Protein AF-A0A9D1X9U3-F1 (afdb_monomer_lite)

Organism: NCBI:txid2838723

Structure (mmCIF, N/CA/C/O backbone):
data_AF-A0A9D1X9U3-F1
#
_entry.id   AF-A0A9D1X9U3-F1
#
loop_
_atom_site.group_PDB
_atom_site.id
_atom_site.type_symbol
_atom_site.label_atom_id
_atom_site.label_alt_id
_atom_site.label_comp_id
_atom_site.label_asym_id
_atom_site.label_entity_id
_atom_site.label_seq_id
_atom_site.pdbx_PDB_ins_code
_atom_site.Cartn_x
_atom_site.Cartn_y
_atom_site.Cartn_z
_atom_site.occupancy
_atom_site.B_iso_or_equiv
_atom_site.auth_seq_id
_atom_site.auth_comp_id
_atom_site.auth_asym_id
_atom_site.auth_atom_id
_atom_site.pdbx_PDB_model_num
ATOM 1 N N . MET A 1 1 ? 2.128 -23.978 4.115 1.00 56.53 1 MET A N 1
ATOM 2 C CA . MET A 1 1 ? 2.468 -22.784 3.311 1.00 56.53 1 MET A CA 1
ATOM 3 C C . MET A 1 1 ? 3.502 -21.980 4.087 1.00 56.53 1 MET A C 1
ATOM 5 O O . MET A 1 1 ? 3.543 -22.133 5.301 1.00 56.53 1 MET A O 1
ATOM 9 N N . GLY A 1 2 ? 4.444 -21.317 3.412 1.00 70.44 2 GLY A N 1
ATOM 10 C CA . GLY A 1 2 ? 5.539 -20.590 4.075 1.00 70.44 2 GLY A CA 1
ATOM 11 C C . GLY A 1 2 ? 5.201 -19.112 4.241 1.00 70.44 2 GLY A C 1
ATOM 12 O O . GLY A 1 2 ? 4.384 -18.612 3.488 1.00 70.44 2 GLY A O 1
ATOM 13 N N . GLN A 1 3 ? 5.834 -18.437 5.196 1.00 82.44 3 GLN A N 1
ATOM 14 C CA . GLN A 1 3 ? 5.801 -16.979 5.332 1.00 82.44 3 GLN A CA 1
ATOM 15 C C . GLN A 1 3 ? 6.940 -16.364 4.519 1.00 82.44 3 GLN A C 1
ATOM 17 O O . GLN A 1 3 ? 8.061 -16.865 4.585 1.00 82.44 3 GLN A O 1
ATOM 22 N N . TYR A 1 4 ? 6.673 -15.297 3.774 1.00 87.94 4 TYR A N 1
ATOM 23 C CA . TYR A 1 4 ? 7.624 -14.679 2.850 1.00 87.94 4 TYR A CA 1
ATOM 24 C C . TYR A 1 4 ? 7.826 -13.208 3.172 1.00 87.94 4 TYR A C 1
ATOM 26 O O . TYR A 1 4 ? 6.881 -12.528 3.567 1.00 87.94 4 TYR A O 1
ATOM 34 N N . LEU A 1 5 ? 9.051 -12.720 2.974 1.00 89.94 5 LEU A N 1
ATOM 35 C CA . LEU A 1 5 ? 9.346 -11.295 3.065 1.00 89.94 5 LEU A CA 1
ATOM 36 C C . LEU A 1 5 ? 8.951 -10.611 1.768 1.00 89.94 5 LEU A C 1
ATOM 38 O O . LEU A 1 5 ? 9.405 -11.001 0.691 1.00 89.94 5 LEU A O 1
ATOM 42 N N . MET A 1 6 ? 8.152 -9.565 1.875 1.00 92.69 6 MET A N 1
ATOM 43 C CA . MET A 1 6 ? 7.624 -8.852 0.727 1.00 92.69 6 MET A CA 1
ATOM 44 C C . MET A 1 6 ? 7.956 -7.371 0.819 1.00 92.69 6 MET A C 1
ATOM 46 O O . MET A 1 6 ? 7.976 -6.784 1.901 1.00 92.69 6 MET A O 1
ATOM 50 N N . VAL A 1 7 ? 8.204 -6.773 -0.343 1.00 95.69 7 VAL A N 1
ATOM 51 C CA . VAL A 1 7 ? 8.268 -5.322 -0.517 1.00 95.69 7 VAL A CA 1
ATOM 52 C C . VAL A 1 7 ? 7.209 -4.940 -1.535 1.00 95.69 7 VAL A C 1
ATOM 54 O O . VAL A 1 7 ? 7.163 -5.524 -2.620 1.00 95.69 7 VAL A O 1
ATOM 57 N N . GLY A 1 8 ? 6.367 -3.968 -1.203 1.00 96.94 8 GLY A N 1
ATOM 58 C CA . GLY A 1 8 ? 5.273 -3.556 -2.077 1.00 96.94 8 GLY A CA 1
ATOM 59 C C . GLY A 1 8 ? 4.804 -2.128 -1.839 1.00 96.94 8 GLY A C 1
ATOM 60 O O . GLY A 1 8 ? 5.181 -1.503 -0.852 1.00 96.94 8 GLY A O 1
ATOM 61 N N . LEU A 1 9 ? 3.980 -1.613 -2.749 1.00 97.75 9 LEU A N 1
ATOM 62 C CA . LEU A 1 9 ? 3.297 -0.325 -2.608 1.00 97.75 9 LEU A CA 1
ATOM 63 C C . LEU A 1 9 ? 1.916 -0.556 -2.014 1.00 97.75 9 LEU A C 1
ATOM 65 O O . LEU A 1 9 ? 1.105 -1.262 -2.614 1.00 97.75 9 LEU A O 1
ATOM 69 N N . ARG A 1 10 ? 1.623 0.052 -0.864 1.00 97.12 10 ARG A N 1
ATOM 70 C CA . ARG A 1 10 ? 0.267 0.036 -0.302 1.00 97.12 10 ARG A CA 1
ATOM 71 C C . ARG A 1 10 ? -0.635 0.891 -1.189 1.00 97.12 10 ARG A C 1
ATOM 73 O O . ARG A 1 10 ? -0.463 2.101 -1.277 1.00 97.12 10 ARG A O 1
ATOM 80 N N . LEU A 1 11 ? -1.566 0.251 -1.888 1.00 97.06 11 LEU A N 1
ATOM 81 C CA . LEU A 1 11 ? -2.487 0.913 -2.814 1.00 97.06 11 LEU A CA 1
ATOM 82 C C . LEU A 1 11 ? -3.763 1.376 -2.118 1.00 97.06 11 LEU A C 1
ATOM 84 O O . LEU A 1 11 ? -4.403 2.329 -2.560 1.00 97.06 11 LEU A O 1
ATOM 88 N N . GLY A 1 12 ? -4.134 0.713 -1.028 1.00 96.94 12 GLY A N 1
ATOM 89 C CA . GLY A 1 12 ? -5.301 1.101 -0.265 1.00 96.94 12 GLY A CA 1
ATOM 90 C C . GLY A 1 12 ? -5.467 0.332 1.031 1.00 96.94 12 GLY A C 1
ATOM 91 O O . GLY A 1 12 ? -4.775 -0.651 1.301 1.00 96.94 12 GLY A O 1
ATOM 92 N N . PHE A 1 13 ? -6.415 0.811 1.824 1.00 97.56 13 PHE A N 1
ATOM 93 C CA . PHE A 1 13 ? -6.796 0.242 3.106 1.00 97.56 13 PHE A CA 1
ATOM 94 C C . PHE A 1 13 ? -8.314 0.134 3.173 1.00 97.56 13 PHE A C 1
ATOM 96 O O . PHE A 1 13 ? -9.023 0.989 2.647 1.00 97.56 13 PHE A O 1
ATOM 103 N N . SER A 1 14 ? -8.822 -0.886 3.851 1.00 97.44 14 SER A N 1
ATOM 104 C CA . SER A 1 14 ? -10.235 -0.971 4.208 1.00 97.44 14 SER A CA 1
ATOM 105 C C . SER A 1 14 ? -10.395 -1.381 5.662 1.00 97.44 14 SER A C 1
ATOM 107 O O . SER A 1 14 ? -9.632 -2.200 6.181 1.00 97.44 14 SER A O 1
ATOM 109 N N . ILE A 1 15 ? -11.369 -0.754 6.312 1.00 97.44 15 ILE A N 1
ATOM 110 C CA . ILE A 1 15 ? -11.716 -0.979 7.709 1.00 97.44 15 ILE A CA 1
ATOM 111 C C . ILE A 1 15 ? -13.216 -1.233 7.777 1.00 97.44 15 ILE A C 1
ATOM 113 O O . ILE A 1 15 ? -14.008 -0.390 7.348 1.00 97.44 15 ILE A O 1
ATOM 117 N N . ASP A 1 16 ? -13.600 -2.379 8.326 1.00 97.19 16 ASP A N 1
ATOM 118 C CA . ASP A 1 16 ? -15.004 -2.751 8.457 1.00 97.19 16 ASP A CA 1
ATOM 119 C C . ASP A 1 16 ? -15.656 -1.917 9.577 1.00 97.19 16 ASP A C 1
ATOM 121 O O . ASP A 1 16 ? -15.110 -1.772 10.678 1.00 97.19 16 ASP A O 1
ATOM 125 N N . LYS A 1 17 ? -16.846 -1.358 9.317 1.00 97.62 17 LYS A N 1
ATOM 126 C CA . LYS A 1 17 ? -17.590 -0.551 10.303 1.00 97.62 17 LYS A CA 1
ATOM 127 C C . LYS A 1 17 ? -17.925 -1.354 11.554 1.00 97.62 17 LYS A C 1
ATOM 129 O O . LYS A 1 17 ? -17.924 -0.807 12.656 1.00 97.62 17 LYS A O 1
ATOM 134 N N . GLU A 1 18 ? -18.159 -2.653 11.388 1.00 96.25 18 GLU A N 1
ATOM 135 C CA . GLU A 1 18 ? -18.391 -3.582 12.491 1.00 96.25 18 GLU A CA 1
ATOM 136 C C . GLU A 1 18 ? -17.193 -3.637 13.452 1.00 96.25 18 GLU A C 1
ATOM 138 O O . GLU A 1 18 ? -17.374 -3.643 14.670 1.00 96.25 18 GLU A O 1
ATOM 143 N N . ASP A 1 19 ? -15.962 -3.622 12.934 1.00 94.19 19 ASP A N 1
ATOM 144 C CA . ASP A 1 19 ? -14.762 -3.655 13.772 1.00 94.19 19 ASP A CA 1
ATOM 145 C C . ASP A 1 19 ? -14.545 -2.340 14.523 1.00 94.19 19 ASP A C 1
ATOM 147 O O . ASP A 1 19 ? -14.124 -2.351 15.681 1.00 94.19 19 ASP A O 1
ATOM 151 N N . ILE A 1 20 ? -14.900 -1.207 13.914 1.00 94.94 20 ILE A N 1
ATOM 152 C CA . ILE A 1 20 ? -14.894 0.089 14.600 1.00 94.94 20 ILE A CA 1
ATOM 153 C C . ILE A 1 20 ? -15.964 0.125 15.698 1.00 94.94 20 ILE A C 1
ATOM 155 O O . ILE A 1 20 ? -15.682 0.563 16.815 1.00 94.94 20 ILE A O 1
ATOM 159 N N . ALA A 1 21 ? -17.171 -0.376 15.428 1.00 95.06 21 ALA A N 1
ATOM 160 C CA . ALA A 1 21 ? -18.269 -0.386 16.395 1.00 95.06 21 ALA A CA 1
ATOM 161 C C . ALA A 1 21 ? -17.912 -1.129 17.698 1.00 95.06 21 ALA A C 1
ATOM 163 O O . ALA A 1 21 ? -18.397 -0.760 18.765 1.00 95.06 21 ALA A O 1
ATOM 164 N N . LYS A 1 22 ? -17.011 -2.122 17.638 1.00 93.75 22 LYS A N 1
ATOM 165 C CA . LYS A 1 22 ? -16.515 -2.870 18.811 1.00 93.75 22 LYS A CA 1
ATOM 166 C C . LYS A 1 22 ? -15.662 -2.026 19.763 1.00 93.75 22 LYS A C 1
ATOM 168 O O . LYS A 1 22 ? -15.490 -2.406 20.921 1.00 93.75 22 LYS A O 1
ATOM 173 N N . VAL A 1 23 ? -15.088 -0.919 19.291 1.00 93.00 23 VAL A N 1
ATOM 174 C CA . VAL A 1 23 ? -14.131 -0.111 20.067 1.00 93.00 23 VAL A CA 1
ATOM 175 C C . VAL A 1 23 ? -14.606 1.313 20.363 1.00 93.00 23 VAL A C 1
ATOM 177 O O . VAL A 1 23 ? -14.023 1.952 21.244 1.00 93.00 23 VAL A O 1
ATOM 180 N N . VAL A 1 24 ? -15.649 1.784 19.672 1.00 94.00 24 VAL A N 1
ATOM 181 C CA . VAL A 1 24 ? -16.310 3.077 19.914 1.00 94.00 24 VAL A CA 1
ATOM 182 C C . VAL A 1 24 ? -16.920 3.123 21.314 1.00 94.00 24 VAL A C 1
ATOM 184 O O . VAL A 1 24 ? -17.488 2.145 21.801 1.00 94.00 24 VAL A O 1
ATOM 187 N N . ASN A 1 25 ? -16.797 4.273 21.972 1.00 91.81 25 ASN A N 1
ATOM 188 C CA . ASN A 1 25 ? -17.433 4.566 23.255 1.00 91.81 25 ASN A CA 1
ATOM 189 C C . ASN A 1 25 ? -17.641 6.086 23.414 1.00 91.81 25 ASN A C 1
ATOM 191 O O . ASN A 1 25 ? -17.364 6.851 22.494 1.00 91.81 25 ASN A O 1
ATOM 195 N N . GLU A 1 26 ? -18.122 6.527 24.579 1.00 89.12 26 GLU A N 1
ATOM 196 C CA . GLU A 1 26 ? -18.398 7.947 24.864 1.00 89.12 26 GLU A CA 1
ATOM 197 C C . GLU A 1 26 ? -17.164 8.860 24.732 1.00 89.12 26 GLU A C 1
ATOM 199 O O . GLU A 1 26 ? -17.300 10.031 24.391 1.00 89.12 26 GLU A O 1
ATOM 204 N N . GLU A 1 27 ? -15.962 8.328 24.962 1.00 88.50 27 GLU A N 1
ATOM 205 C CA . GLU A 1 27 ? -14.698 9.077 24.909 1.00 88.50 27 GLU A CA 1
ATOM 206 C C . GLU A 1 27 ? -14.017 9.019 23.534 1.00 88.50 27 GLU A C 1
ATOM 208 O O . GLU A 1 27 ? -13.042 9.731 23.291 1.00 88.50 27 GLU A O 1
ATOM 213 N N . ARG A 1 28 ? -14.478 8.132 22.645 1.00 89.94 28 ARG A N 1
ATOM 214 C CA . ARG A 1 28 ? -13.831 7.848 21.365 1.00 89.94 28 ARG A CA 1
ATOM 215 C C . ARG A 1 28 ? -14.869 7.549 20.298 1.00 89.94 28 ARG A C 1
ATOM 217 O O . ARG A 1 28 ? -15.381 6.430 20.191 1.00 89.94 28 ARG A O 1
ATOM 224 N N . THR A 1 29 ? -15.131 8.556 19.478 1.00 95.06 29 THR A N 1
ATOM 225 C CA . THR A 1 29 ? -16.053 8.447 18.351 1.00 95.06 29 THR A CA 1
ATOM 226 C C . THR A 1 29 ? -15.414 7.708 17.173 1.00 95.06 29 THR A C 1
ATOM 228 O O . THR A 1 29 ? -14.200 7.495 17.118 1.00 95.06 29 THR A O 1
ATOM 231 N N . VAL A 1 30 ? -16.241 7.336 16.193 1.00 95.50 30 VAL A N 1
ATOM 232 C CA . VAL A 1 30 ? -15.780 6.778 14.911 1.00 95.50 30 VAL A CA 1
ATOM 233 C C . VAL A 1 30 ? -14.758 7.705 14.244 1.00 95.50 30 VAL A C 1
ATOM 235 O O . VAL A 1 30 ? -13.698 7.254 13.821 1.00 95.50 30 VAL A O 1
ATOM 238 N N . GLU A 1 31 ? -15.043 9.006 14.188 1.00 95.44 31 GLU A N 1
ATOM 239 C CA . GLU A 1 31 ? -14.169 9.981 13.531 1.00 95.44 31 GLU A CA 1
ATOM 240 C C . GLU A 1 31 ? -12.837 10.152 14.279 1.00 95.44 31 GLU A C 1
ATOM 242 O O . GLU A 1 31 ? -11.801 10.294 13.632 1.00 95.44 31 GLU A O 1
ATOM 247 N N . ASP A 1 32 ? -12.819 10.059 15.614 1.00 94.12 32 ASP A N 1
ATOM 248 C CA . ASP A 1 32 ? -11.566 10.086 16.388 1.00 94.12 32 ASP A CA 1
ATOM 249 C C . ASP A 1 32 ? -10.660 8.897 16.039 1.00 94.12 32 ASP A C 1
ATOM 251 O O . ASP A 1 32 ? -9.445 9.051 15.884 1.00 94.12 32 ASP A O 1
ATOM 255 N N . ILE A 1 33 ? -11.254 7.709 15.871 1.00 94.25 33 ILE A N 1
ATOM 256 C CA . ILE A 1 33 ? -10.545 6.489 15.459 1.00 94.25 33 ILE A CA 1
ATOM 257 C C . ILE A 1 33 ? -9.979 6.657 14.051 1.00 94.25 33 ILE A C 1
ATOM 259 O O . ILE A 1 33 ? -8.795 6.395 13.839 1.00 94.25 33 ILE A O 1
ATOM 263 N N . LEU A 1 34 ? -10.800 7.114 13.101 1.00 95.38 34 LEU A N 1
ATOM 264 C CA . LEU A 1 34 ? -10.386 7.285 11.708 1.00 95.38 34 LEU A CA 1
ATOM 265 C C . LEU A 1 34 ? -9.297 8.357 11.568 1.00 95.38 34 LEU A C 1
ATOM 267 O O . LEU A 1 34 ? -8.293 8.111 10.909 1.00 95.38 34 LEU A O 1
ATOM 271 N N . ARG A 1 35 ? -9.412 9.499 12.255 1.00 93.62 35 ARG A N 1
ATOM 272 C CA . ARG A 1 35 ? -8.366 10.540 12.253 1.00 93.62 35 ARG A CA 1
ATOM 273 C C . ARG A 1 35 ? -7.058 10.063 12.864 1.00 93.62 35 ARG A C 1
ATOM 275 O O . ARG A 1 35 ? -5.980 10.420 12.391 1.00 93.62 35 ARG A O 1
ATOM 282 N N . SER A 1 36 ? -7.133 9.271 13.931 1.00 92.38 36 SER A N 1
ATOM 283 C CA . SER A 1 36 ? -5.943 8.678 14.537 1.00 92.38 36 SER A CA 1
ATOM 284 C C . SER A 1 36 ? -5.296 7.670 13.578 1.00 92.38 36 SER A C 1
ATOM 286 O O . SER A 1 36 ? -4.084 7.713 13.359 1.00 92.38 36 SER A O 1
ATOM 288 N N . PHE A 1 37 ? -6.095 6.836 12.909 1.00 93.62 37 PHE A N 1
ATOM 289 C CA . PHE A 1 37 ? -5.617 5.947 11.851 1.00 93.62 37 PHE A CA 1
ATOM 290 C C . PHE A 1 37 ? -4.937 6.728 10.714 1.00 93.62 37 PHE A C 1
ATOM 292 O O . PHE A 1 37 ? -3.810 6.415 10.336 1.00 93.62 37 PHE A O 1
ATOM 299 N N . GLU A 1 38 ? -5.567 7.792 10.217 1.00 94.25 38 GLU A N 1
ATOM 300 C CA . GLU A 1 38 ? -5.021 8.653 9.164 1.00 94.25 38 GLU A CA 1
ATOM 301 C C . GLU A 1 38 ? -3.685 9.286 9.562 1.00 94.25 38 GLU A C 1
ATOM 303 O O . GLU A 1 38 ? -2.754 9.340 8.764 1.00 94.25 38 GLU A O 1
ATOM 308 N N . LYS A 1 39 ? -3.565 9.737 10.812 1.00 90.62 39 LYS A N 1
ATOM 309 C CA . LYS A 1 39 ? -2.356 10.392 11.315 1.00 90.62 39 LYS A CA 1
ATOM 310 C C . LYS A 1 39 ? -1.188 9.428 11.516 1.00 90.62 39 LYS A C 1
ATOM 312 O O . LYS A 1 39 ? -0.043 9.813 11.287 1.00 90.62 39 LYS A O 1
ATOM 317 N N . TYR A 1 40 ? -1.458 8.224 12.019 1.00 87.25 40 TYR A N 1
ATOM 318 C CA . TYR A 1 40 ? -0.411 7.320 12.506 1.00 87.25 40 TYR A CA 1
ATOM 319 C C . TYR A 1 40 ? -0.160 6.110 11.604 1.00 87.25 40 TYR A C 1
ATOM 321 O O . TYR A 1 40 ? 0.926 5.535 11.664 1.00 87.25 40 TYR A O 1
ATOM 329 N N . TYR A 1 41 ? -1.136 5.710 10.790 1.00 86.81 41 TYR A N 1
ATOM 330 C CA . TYR A 1 41 ? -1.075 4.480 9.999 1.00 86.81 41 TYR A CA 1
ATOM 331 C C . TYR A 1 41 ? -0.944 4.732 8.494 1.00 86.81 41 TYR A C 1
ATOM 333 O O . TYR A 1 41 ? -0.253 3.974 7.795 1.00 86.81 41 TYR A O 1
ATOM 341 N N . LEU A 1 42 ? -1.556 5.810 7.987 1.00 90.50 42 LEU A N 1
ATOM 342 C CA . LEU A 1 42 ? -1.349 6.210 6.600 1.00 90.50 42 LEU A CA 1
ATOM 343 C C . LEU A 1 42 ? 0.068 6.773 6.424 1.00 90.50 42 LEU A C 1
ATOM 345 O O . LEU A 1 42 ? 0.516 7.604 7.213 1.00 90.50 42 LEU A O 1
ATOM 349 N N . PRO A 1 43 ? 0.799 6.347 5.382 1.00 84.69 43 PRO A N 1
ATOM 350 C CA . PRO A 1 43 ? 2.181 6.778 5.199 1.00 84.69 43 PRO A CA 1
ATOM 351 C C . PRO A 1 43 ? 2.320 8.246 4.783 1.00 84.69 43 PRO A C 1
ATOM 353 O O . PRO A 1 43 ? 3.386 8.832 4.952 1.00 84.69 43 PRO A O 1
ATOM 356 N N . ALA A 1 44 ? 1.280 8.813 4.172 1.00 86.38 44 ALA A N 1
ATOM 357 C CA . ALA A 1 44 ? 1.260 10.169 3.642 1.00 86.38 44 ALA A CA 1
ATOM 358 C C . ALA A 1 44 ? -0.192 10.604 3.368 1.00 86.38 44 ALA A C 1
ATOM 360 O O . ALA A 1 44 ? -1.048 9.740 3.155 1.00 86.38 44 ALA A O 1
ATOM 361 N N . PRO A 1 45 ? -0.480 11.918 3.300 1.00 89.69 45 PRO A N 1
ATOM 362 C CA . PRO A 1 45 ? -1.805 12.456 2.977 1.00 89.69 45 PRO A CA 1
ATOM 363 C C . PRO A 1 45 ? -2.118 12.367 1.467 1.00 89.69 45 PRO A C 1
ATOM 365 O O . PRO A 1 45 ? -2.529 13.338 0.844 1.00 89.69 45 PRO A O 1
ATOM 368 N N . ILE A 1 46 ? -1.879 11.197 0.871 1.00 93.88 46 ILE A N 1
ATOM 369 C CA . ILE A 1 46 ? -2.043 10.893 -0.565 1.00 93.88 46 ILE A CA 1
ATOM 370 C C . ILE A 1 46 ? -3.121 9.832 -0.814 1.00 93.88 46 ILE A C 1
ATOM 372 O O . ILE A 1 46 ? -3.243 9.301 -1.915 1.00 93.88 46 ILE A O 1
ATOM 376 N N . TYR A 1 47 ? -3.897 9.517 0.222 1.00 96.31 47 TYR A N 1
ATOM 377 C CA . TYR A 1 47 ? -5.036 8.612 0.156 1.00 96.31 47 TYR A CA 1
ATOM 378 C C . TYR A 1 47 ? -6.318 9.410 0.314 1.00 96.31 47 TYR A C 1
ATOM 380 O O . TYR A 1 47 ? -6.385 10.354 1.102 1.00 96.31 47 TYR A O 1
ATOM 388 N N . ARG A 1 48 ? -7.351 8.999 -0.412 1.00 94.88 48 ARG A N 1
ATOM 389 C CA . ARG A 1 48 ? -8.698 9.547 -0.291 1.00 94.88 48 ARG A CA 1
ATOM 390 C C . ARG A 1 48 ? -9.557 8.566 0.483 1.00 94.88 48 ARG A C 1
ATOM 392 O O . ARG A 1 48 ? -9.596 7.388 0.133 1.00 94.88 48 ARG A O 1
ATOM 399 N N . ARG A 1 49 ? -10.212 9.064 1.532 1.00 96.12 49 ARG A N 1
ATOM 400 C CA . ARG A 1 49 ? -11.184 8.307 2.317 1.00 96.12 49 ARG A CA 1
ATOM 401 C C . ARG A 1 49 ? -12.550 8.376 1.649 1.00 96.12 49 ARG A C 1
ATOM 403 O O . ARG A 1 49 ? -13.043 9.465 1.364 1.00 96.12 49 ARG A O 1
ATOM 410 N N . GLU A 1 50 ? -13.170 7.223 1.481 1.00 96.88 50 GLU A N 1
ATOM 411 C CA . GLU A 1 50 ? -14.544 7.056 1.030 1.00 96.88 50 GLU A CA 1
ATOM 412 C C . GLU A 1 50 ? -15.294 6.190 2.043 1.00 96.88 50 GLU A C 1
ATOM 414 O O . GLU A 1 50 ? -14.795 5.163 2.508 1.00 96.88 50 GLU A O 1
ATOM 419 N N . GLU A 1 51 ? -16.499 6.617 2.408 1.00 97.19 51 GLU A N 1
ATOM 420 C CA . GLU A 1 51 ? -17.404 5.809 3.215 1.00 97.19 51 GLU A CA 1
ATOM 421 C C . GLU A 1 51 ? -18.316 5.007 2.287 1.00 97.19 51 GLU A C 1
ATOM 423 O O . GLU A 1 51 ? -19.024 5.572 1.453 1.00 97.19 51 GLU A O 1
ATOM 428 N N . GLN A 1 52 ? -18.291 3.687 2.440 1.00 95.88 52 GLN A N 1
ATOM 429 C CA . GLN A 1 52 ? -19.197 2.759 1.770 1.00 95.88 52 GLN A CA 1
ATOM 430 C C . GLN A 1 52 ? -20.223 2.229 2.777 1.00 95.88 52 GLN A C 1
ATOM 432 O O . GLN A 1 52 ? -20.212 2.635 3.938 1.00 95.88 52 GLN A O 1
ATOM 437 N N . GLU A 1 53 ? -21.126 1.342 2.353 1.00 95.31 53 GLU A N 1
ATOM 438 C CA . GLU A 1 53 ? -22.190 0.794 3.211 1.00 95.31 53 GLU A CA 1
ATOM 439 C C . GLU A 1 53 ? -21.618 0.189 4.505 1.00 95.31 53 GLU A C 1
ATOM 441 O O . GLU A 1 53 ? -21.899 0.698 5.593 1.00 95.31 53 GLU A O 1
ATOM 446 N N . ASP A 1 54 ? -20.699 -0.771 4.366 1.00 96.88 54 ASP A N 1
ATOM 447 C CA . ASP A 1 54 ? -20.151 -1.546 5.489 1.00 96.88 54 ASP A CA 1
ATOM 448 C C . ASP A 1 54 ? -18.689 -1.235 5.828 1.00 96.88 54 ASP A C 1
ATOM 450 O O . ASP A 1 54 ? -18.156 -1.739 6.818 1.00 96.88 54 ASP A O 1
ATOM 454 N N . THR A 1 55 ? -18.008 -0.413 5.025 1.00 97.44 55 THR A N 1
ATOM 455 C CA . THR A 1 55 ? -16.558 -0.200 5.154 1.00 97.44 55 THR A CA 1
ATOM 456 C C . THR A 1 55 ? -16.157 1.259 4.980 1.00 97.44 55 THR A C 1
ATOM 458 O O . THR A 1 55 ? -16.803 2.026 4.263 1.00 97.44 55 THR A O 1
ATOM 461 N N . TYR A 1 56 ? -15.059 1.639 5.629 1.00 97.88 56 TYR A N 1
ATOM 462 C CA . TYR A 1 56 ? -14.292 2.832 5.287 1.00 97.88 56 TYR A CA 1
ATOM 463 C C . TYR A 1 56 ? -13.126 2.415 4.399 1.00 97.88 56 TYR A C 1
ATOM 465 O O . TYR A 1 56 ? -12.312 1.579 4.799 1.00 97.88 56 TYR A O 1
ATOM 473 N N . VAL A 1 57 ? -13.045 2.993 3.203 1.00 97.81 57 VAL A N 1
ATOM 474 C CA . VAL A 1 57 ? -12.028 2.668 2.202 1.00 97.81 57 VAL A CA 1
ATOM 475 C C . VAL A 1 57 ? -11.101 3.857 2.012 1.00 97.81 57 VAL A C 1
ATOM 477 O O . VAL A 1 57 ? -11.544 4.992 1.878 1.00 97.81 57 VAL A O 1
ATOM 480 N N . TYR A 1 58 ? -9.803 3.588 1.987 1.00 97.81 58 TYR A N 1
ATOM 481 C C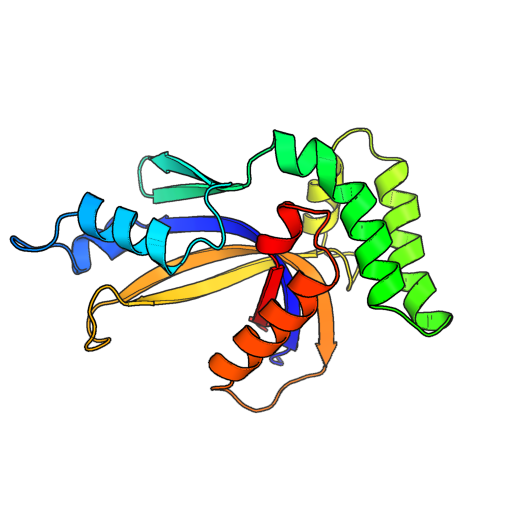A . TYR A 1 58 ? -8.763 4.551 1.667 1.00 97.81 58 TYR A CA 1
ATOM 482 C C . TYR A 1 58 ? -8.079 4.108 0.385 1.00 97.81 58 TYR A C 1
ATOM 484 O O . TYR A 1 58 ? -7.465 3.043 0.358 1.00 97.81 58 TYR A O 1
ATOM 492 N N . SER A 1 59 ? -8.147 4.932 -0.652 1.00 96.75 59 SER A N 1
ATOM 493 C CA . SER A 1 59 ? -7.551 4.637 -1.957 1.00 96.75 59 SER A CA 1
ATOM 494 C C . SER A 1 59 ? -6.432 5.623 -2.255 1.00 96.75 59 SER A C 1
ATOM 496 O O . SER A 1 59 ? -6.621 6.832 -2.099 1.00 96.75 59 SER A O 1
ATOM 498 N N . LEU A 1 60 ? -5.270 5.123 -2.679 1.00 96.44 60 LEU A N 1
ATOM 499 C CA . LEU A 1 60 ? -4.169 5.956 -3.161 1.00 96.44 60 LEU A CA 1
ATOM 500 C C . LEU A 1 60 ? -4.644 6.822 -4.339 1.00 96.44 60 LEU A C 1
ATOM 502 O O . LEU A 1 60 ? -5.407 6.354 -5.186 1.00 96.44 60 LEU A O 1
ATOM 506 N N . ASP A 1 61 ? -4.206 8.083 -4.394 1.00 95.12 61 ASP A N 1
ATOM 507 C CA . ASP A 1 61 ? -4.623 9.008 -5.449 1.00 95.12 61 ASP A CA 1
ATOM 508 C C . ASP A 1 61 ? -4.313 8.442 -6.846 1.00 95.12 61 ASP A C 1
ATOM 510 O O . ASP A 1 61 ? -3.158 8.194 -7.206 1.00 95.12 61 ASP A O 1
ATOM 514 N N . LYS A 1 62 ? -5.362 8.267 -7.656 1.00 94.06 62 LYS A N 1
ATOM 515 C CA . LYS A 1 62 ? -5.243 7.737 -9.015 1.00 94.06 62 LYS A CA 1
ATOM 516 C C . LYS A 1 62 ? -4.346 8.610 -9.893 1.00 94.06 62 LYS A C 1
ATOM 518 O O . LYS A 1 62 ? -3.555 8.077 -10.660 1.00 94.06 62 LYS A O 1
ATOM 523 N N . ALA A 1 63 ? -4.426 9.935 -9.762 1.00 96.31 63 ALA A N 1
ATOM 524 C CA . ALA A 1 63 ? -3.609 10.840 -10.566 1.00 96.31 63 ALA A CA 1
ATOM 525 C C . ALA A 1 63 ? -2.116 10.694 -10.236 1.00 96.31 63 ALA A C 1
ATOM 527 O O . ALA A 1 63 ? -1.270 10.799 -11.125 1.00 96.31 63 ALA A O 1
ATOM 528 N N . LEU A 1 64 ? -1.794 10.407 -8.970 1.00 96.88 64 LEU A N 1
ATOM 529 C CA . LEU A 1 64 ? -0.430 10.111 -8.544 1.00 96.88 64 LEU A CA 1
ATOM 530 C C . LEU A 1 64 ? 0.052 8.780 -9.132 1.00 96.88 64 LEU A C 1
ATOM 532 O O . LEU A 1 64 ? 1.147 8.719 -9.686 1.00 96.88 64 LEU A O 1
ATOM 536 N N . LEU A 1 65 ? -0.778 7.736 -9.061 1.00 96.31 65 LEU A N 1
ATOM 537 C CA . LEU A 1 65 ? -0.491 6.434 -9.669 1.00 96.31 65 LEU A CA 1
ATOM 538 C C . LEU A 1 65 ? -0.265 6.541 -11.184 1.00 96.31 65 LEU A C 1
ATOM 540 O O . LEU A 1 65 ? 0.734 6.032 -11.687 1.00 96.31 65 LEU A O 1
ATOM 544 N N . ASP A 1 66 ? -1.150 7.239 -11.897 1.00 97.31 66 ASP A N 1
ATOM 545 C CA . ASP A 1 66 ? -1.055 7.452 -13.345 1.00 97.31 66 ASP A CA 1
ATOM 546 C C . ASP A 1 66 ? 0.229 8.184 -13.746 1.00 97.31 66 ASP A C 1
ATOM 548 O O . ASP A 1 66 ? 0.819 7.885 -14.786 1.00 97.31 66 ASP A O 1
ATOM 552 N N . LYS A 1 67 ? 0.677 9.119 -12.905 1.00 97.88 67 LYS A N 1
ATOM 553 C CA . LYS A 1 67 ? 1.898 9.895 -13.117 1.00 97.88 67 LYS A CA 1
ATOM 554 C C . LYS A 1 67 ? 3.166 9.104 -12.789 1.00 97.88 67 LYS A C 1
ATOM 556 O O . LYS A 1 67 ? 4.143 9.205 -13.526 1.00 97.88 67 LYS A O 1
ATOM 561 N N . GLU A 1 68 ? 3.190 8.384 -11.668 1.00 98.38 68 GLU A N 1
ATOM 562 C CA . GLU A 1 68 ? 4.447 7.918 -11.068 1.00 98.38 68 GLU A CA 1
ATOM 563 C C . GLU A 1 68 ? 4.680 6.414 -11.152 1.00 98.38 68 GLU A C 1
ATOM 565 O O . GLU A 1 68 ? 5.830 6.006 -11.025 1.00 98.38 68 GLU A O 1
ATOM 570 N N . LEU A 1 69 ? 3.658 5.586 -11.404 1.00 98.12 69 LEU A N 1
ATOM 571 C CA . LEU A 1 69 ? 3.812 4.131 -11.313 1.00 98.12 69 LEU A CA 1
ATOM 572 C C . LEU A 1 69 ? 4.919 3.593 -12.230 1.00 98.12 69 LEU A C 1
ATOM 574 O O . LEU A 1 69 ? 5.812 2.907 -11.746 1.00 98.12 69 LEU A O 1
ATOM 578 N N . MET A 1 70 ? 4.883 3.897 -13.532 1.00 98.12 70 MET A N 1
ATOM 579 C CA . MET A 1 70 ? 5.863 3.345 -14.482 1.00 98.12 70 MET A CA 1
ATOM 580 C C . MET A 1 70 ? 7.296 3.835 -14.209 1.00 98.12 70 MET A C 1
ATOM 582 O O . MET A 1 70 ? 8.156 2.985 -13.970 1.00 98.12 70 MET A O 1
ATOM 586 N N . PRO A 1 71 ? 7.567 5.156 -14.113 1.00 98.31 71 PRO A N 1
ATOM 587 C CA . PRO A 1 71 ? 8.920 5.631 -13.821 1.00 98.31 71 PRO A CA 1
ATOM 588 C C . PRO A 1 71 ? 9.448 5.155 -12.459 1.00 98.31 71 PRO A C 1
ATOM 590 O O . PRO A 1 71 ? 10.648 4.919 -12.299 1.00 98.31 71 PRO A O 1
ATOM 593 N N . PHE A 1 72 ? 8.563 4.989 -11.469 1.00 98.50 72 PHE A N 1
ATOM 594 C CA . PHE A 1 72 ? 8.936 4.419 -10.180 1.00 98.50 72 PHE A CA 1
ATOM 595 C C . PHE A 1 72 ? 9.332 2.942 -10.308 1.00 98.50 72 PHE A C 1
ATOM 597 O O . PHE A 1 72 ? 10.368 2.561 -9.771 1.00 98.50 72 PHE A O 1
ATOM 604 N N . LEU A 1 73 ? 8.555 2.114 -11.020 1.00 98.19 73 LEU A N 1
ATOM 605 C CA . LEU A 1 73 ? 8.866 0.691 -11.216 1.00 98.19 73 LEU A CA 1
ATOM 606 C C . LEU A 1 73 ? 10.208 0.494 -11.926 1.00 98.19 73 LEU A C 1
ATOM 608 O O . LEU A 1 73 ? 11.004 -0.338 -11.497 1.00 98.19 73 LEU A O 1
ATOM 612 N N . GLU A 1 74 ? 10.485 1.288 -12.963 1.00 97.50 74 GLU A N 1
ATOM 613 C CA . GLU A 1 74 ? 11.773 1.280 -13.666 1.00 97.50 74 GLU A CA 1
ATOM 614 C C . GLU A 1 74 ? 12.939 1.523 -12.700 1.00 97.50 74 GLU A C 1
ATOM 616 O O . GLU A 1 74 ? 13.888 0.736 -12.633 1.00 97.50 74 GLU A O 1
ATOM 621 N N . ARG A 1 75 ? 12.840 2.584 -11.889 1.00 97.75 75 ARG A N 1
ATOM 622 C CA . ARG A 1 75 ? 13.867 2.949 -10.901 1.00 97.75 75 ARG A CA 1
ATOM 623 C C . ARG A 1 75 ? 13.976 1.919 -9.783 1.00 97.75 75 ARG A C 1
ATOM 625 O O . ARG A 1 75 ? 15.086 1.588 -9.368 1.00 97.75 75 ARG A O 1
ATOM 632 N N . PHE A 1 76 ? 12.849 1.406 -9.297 1.00 97.56 76 PHE A N 1
ATOM 633 C CA . PHE A 1 76 ? 12.815 0.415 -8.230 1.00 97.56 76 PHE A CA 1
ATOM 634 C C . PHE A 1 76 ? 13.453 -0.901 -8.673 1.00 97.56 76 PHE A C 1
ATOM 636 O O . PHE A 1 76 ? 14.283 -1.438 -7.942 1.00 97.56 76 PHE A O 1
ATOM 643 N N . TYR A 1 77 ? 13.120 -1.415 -9.859 1.00 96.62 77 TYR A N 1
ATOM 644 C CA . TYR A 1 77 ? 13.692 -2.669 -10.347 1.00 96.62 77 TYR A CA 1
ATOM 645 C C . TYR A 1 77 ? 15.179 -2.552 -10.681 1.00 96.62 77 TYR A C 1
ATOM 647 O O . TYR A 1 77 ? 15.915 -3.488 -10.373 1.00 96.62 77 TYR A O 1
ATOM 655 N N . ASP A 1 78 ? 15.648 -1.424 -11.226 1.00 94.88 78 ASP A N 1
ATOM 656 C CA . ASP A 1 78 ? 17.089 -1.219 -11.437 1.00 94.88 78 ASP A CA 1
ATOM 657 C C . ASP A 1 78 ? 17.864 -1.129 -10.111 1.00 94.88 78 ASP A C 1
ATOM 659 O O . ASP A 1 78 ? 18.960 -1.679 -9.996 1.00 94.88 78 ASP A O 1
ATOM 663 N N . PHE A 1 79 ? 17.273 -0.509 -9.083 1.00 94.62 79 PHE A N 1
ATOM 664 C CA . PHE A 1 79 ? 17.848 -0.469 -7.737 1.00 94.62 79 PHE A CA 1
ATOM 665 C C . PHE A 1 79 ? 17.846 -1.847 -7.056 1.00 94.62 79 PHE A C 1
ATOM 667 O O . PHE A 1 79 ? 18.835 -2.252 -6.443 1.00 94.62 79 PHE A O 1
A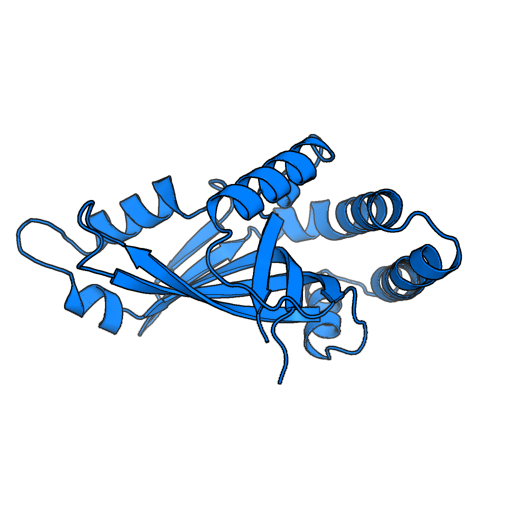TOM 674 N N . ARG A 1 80 ? 16.725 -2.573 -7.135 1.00 93.31 80 ARG A N 1
ATOM 675 C CA . ARG A 1 80 ? 16.503 -3.823 -6.401 1.00 93.31 80 ARG A CA 1
ATOM 676 C C . ARG A 1 80 ? 17.250 -5.006 -7.005 1.00 93.31 80 ARG A C 1
ATOM 678 O O . ARG A 1 80 ? 17.739 -5.856 -6.257 1.00 93.31 80 ARG A O 1
ATOM 685 N N . TYR A 1 81 ? 17.284 -5.113 -8.328 1.00 91.38 81 TYR A N 1
ATOM 686 C CA . TYR A 1 81 ? 17.834 -6.268 -9.024 1.00 91.38 81 TYR A CA 1
ATOM 687 C C . TYR A 1 81 ? 19.198 -5.929 -9.605 1.00 91.38 81 TYR A C 1
ATOM 689 O O . TYR A 1 81 ? 19.308 -5.195 -10.577 1.00 91.38 81 TYR A O 1
ATOM 697 N N . ILE A 1 82 ? 20.259 -6.476 -9.011 1.00 89.12 82 ILE A N 1
ATOM 698 C CA . ILE A 1 82 ? 21.638 -6.105 -9.359 1.00 89.12 82 ILE A CA 1
ATOM 699 C C . ILE A 1 82 ? 22.213 -7.076 -10.390 1.00 89.12 82 ILE A C 1
ATOM 701 O O . ILE A 1 82 ? 22.894 -6.666 -11.334 1.00 89.12 82 ILE A O 1
ATOM 705 N N . THR A 1 83 ? 21.945 -8.375 -10.232 1.00 89.12 83 THR A N 1
ATOM 706 C CA . THR A 1 83 ? 22.500 -9.391 -11.129 1.00 89.12 83 THR A CA 1
ATOM 707 C C . THR A 1 83 ? 21.749 -9.433 -12.457 1.00 89.12 83 THR A C 1
ATOM 709 O O . THR A 1 83 ? 20.551 -9.165 -12.524 1.00 89.12 83 THR A O 1
ATOM 712 N N . ARG A 1 84 ? 22.432 -9.836 -13.537 1.00 84.88 84 ARG A N 1
ATOM 713 C CA . ARG A 1 84 ? 21.812 -9.964 -14.870 1.00 84.88 84 ARG A CA 1
ATOM 714 C C . ARG A 1 84 ? 20.551 -10.836 -14.850 1.00 84.88 84 ARG A C 1
ATOM 716 O O . ARG A 1 84 ? 19.575 -10.499 -15.506 1.00 84.88 84 ARG A O 1
ATOM 723 N N . HIS A 1 85 ? 20.585 -11.948 -14.114 1.00 83.44 85 HIS A N 1
ATOM 724 C CA . HIS A 1 85 ? 19.453 -12.869 -14.027 1.00 83.44 85 HIS A CA 1
ATOM 725 C C . HIS A 1 85 ? 18.247 -12.241 -13.315 1.00 83.44 85 HIS A C 1
ATOM 727 O O . HIS A 1 85 ? 17.115 -12.421 -13.748 1.00 83.44 85 HIS A O 1
ATOM 733 N N . GLU A 1 86 ? 18.479 -11.477 -12.249 1.00 84.88 86 GLU A N 1
ATOM 734 C CA . GLU A 1 86 ? 17.409 -10.782 -11.535 1.00 84.88 86 GLU A CA 1
ATOM 735 C C . GLU A 1 86 ? 16.856 -9.597 -12.330 1.00 84.88 86 GLU A C 1
ATOM 737 O O . GLU A 1 86 ? 15.644 -9.395 -12.343 1.00 84.88 86 GLU A O 1
ATOM 742 N N . LYS A 1 87 ? 17.718 -8.847 -13.033 1.00 89.56 87 LYS A N 1
ATOM 743 C CA . LYS A 1 87 ? 17.293 -7.722 -13.881 1.00 89.56 87 LYS A CA 1
ATOM 744 C C . LYS A 1 87 ? 16.304 -8.157 -14.959 1.00 89.56 87 LYS 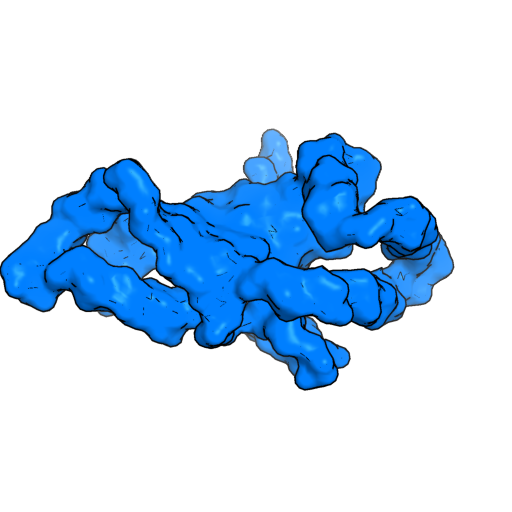A C 1
ATOM 746 O O . LYS A 1 87 ? 15.371 -7.418 -15.256 1.00 89.56 87 LYS A O 1
ATOM 751 N N . GLU A 1 88 ? 16.463 -9.369 -15.491 1.00 90.88 88 GLU A N 1
ATOM 752 C CA . GLU A 1 88 ? 15.530 -9.930 -16.471 1.00 90.88 88 GLU A CA 1
ATOM 753 C C . GLU A 1 88 ? 14.105 -10.058 -15.908 1.00 90.88 88 GLU A C 1
ATOM 755 O O . GLU A 1 88 ? 13.141 -9.812 -16.627 1.00 90.88 88 GLU A O 1
ATOM 760 N N . LYS A 1 89 ? 13.952 -10.358 -14.607 1.00 88.50 89 LYS A N 1
ATOM 761 C CA . LYS A 1 89 ? 12.631 -10.470 -13.964 1.00 88.50 89 LYS A CA 1
ATOM 762 C C . LYS A 1 89 ? 1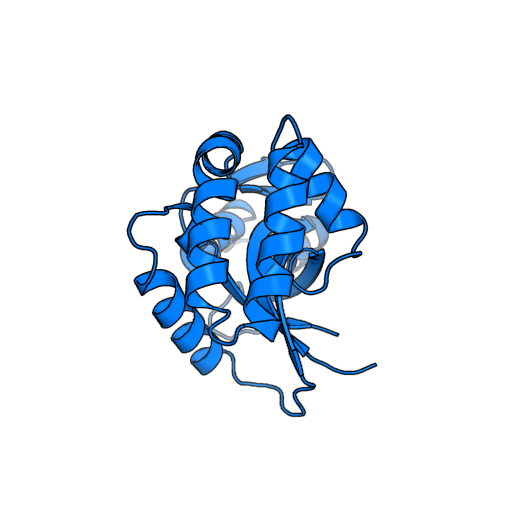1.864 -9.151 -14.035 1.00 88.50 89 LYS A C 1
ATOM 764 O O . LYS A 1 89 ? 10.721 -9.129 -14.479 1.00 88.50 89 LYS A O 1
ATOM 769 N N . GLY A 1 90 ? 12.506 -8.058 -13.617 1.00 91.81 90 GLY A N 1
ATOM 770 C CA . GLY A 1 90 ? 11.919 -6.718 -13.690 1.00 91.81 90 GLY A CA 1
ATOM 771 C C . GLY A 1 90 ? 11.697 -6.268 -15.134 1.00 91.81 90 GLY A C 1
ATOM 772 O O . GLY A 1 90 ? 10.642 -5.725 -15.449 1.00 91.81 90 GLY A O 1
ATOM 773 N N . LYS A 1 91 ? 12.649 -6.560 -16.029 1.00 94.50 91 LYS A N 1
ATOM 774 C CA . LYS A 1 91 ? 12.567 -6.179 -17.442 1.00 94.50 91 LYS A CA 1
ATOM 775 C C . LYS A 1 91 ? 11.360 -6.788 -18.156 1.00 94.50 91 LYS A C 1
ATOM 777 O O . LYS A 1 91 ? 10.631 -6.055 -18.811 1.00 94.50 91 LYS A O 1
ATOM 782 N N . VAL A 1 92 ? 11.127 -8.094 -18.010 1.00 95.56 92 VAL A N 1
ATOM 783 C CA . VAL A 1 92 ? 9.989 -8.776 -18.656 1.00 95.56 92 VAL A CA 1
ATOM 784 C C . VAL A 1 92 ? 8.657 -8.144 -18.245 1.00 95.56 92 VAL A C 1
ATOM 786 O O . VAL A 1 92 ? 7.770 -7.969 -19.080 1.00 95.56 92 VAL A O 1
ATOM 789 N N . VAL A 1 93 ? 8.522 -7.777 -16.968 1.00 96.12 93 VAL A N 1
ATOM 790 C CA . VAL A 1 93 ? 7.330 -7.084 -16.471 1.00 96.12 93 VAL A CA 1
ATOM 791 C C . VAL A 1 93 ? 7.225 -5.686 -17.071 1.00 96.12 93 VAL A C 1
ATOM 793 O O . VAL A 1 93 ? 6.173 -5.347 -17.602 1.00 96.12 93 VAL A O 1
ATOM 796 N N . LEU A 1 94 ? 8.288 -4.878 -17.014 1.00 97.69 94 LEU A N 1
ATOM 797 C CA . LEU A 1 94 ? 8.272 -3.512 -17.548 1.00 97.69 94 LEU A CA 1
ATOM 798 C C . LEU A 1 94 ? 7.909 -3.490 -19.036 1.00 97.69 94 LEU A C 1
ATOM 800 O O . LEU A 1 94 ? 6.978 -2.779 -19.408 1.00 97.69 94 LEU A O 1
ATOM 804 N N . ASP A 1 95 ? 8.551 -4.339 -19.845 1.00 97.81 95 ASP A N 1
ATOM 805 C CA . ASP A 1 95 ? 8.293 -4.450 -21.284 1.00 97.81 95 ASP A CA 1
ATOM 806 C C . ASP A 1 95 ? 6.805 -4.775 -21.553 1.00 97.81 95 ASP A C 1
ATOM 808 O O . ASP A 1 95 ? 6.199 -4.207 -22.459 1.00 97.81 95 ASP A O 1
ATOM 812 N N . LEU A 1 96 ? 6.171 -5.638 -20.744 1.00 97.75 96 LEU A N 1
ATOM 813 C CA . LEU A 1 96 ? 4.727 -5.895 -20.832 1.00 97.75 96 LEU A CA 1
ATOM 814 C C . LEU A 1 96 ? 3.902 -4.659 -20.442 1.00 97.75 96 LEU A C 1
ATOM 816 O O . LEU A 1 96 ? 2.981 -4.279 -21.169 1.00 97.75 96 LEU A O 1
ATOM 820 N N . LEU A 1 97 ? 4.187 -4.049 -19.289 1.00 98.00 97 LEU A N 1
ATOM 821 C CA . LEU A 1 97 ? 3.396 -2.941 -18.741 1.00 98.00 97 LEU A CA 1
ATOM 822 C C . LEU A 1 97 ? 3.463 -1.671 -19.606 1.00 98.00 97 LEU A C 1
ATOM 824 O O . LEU A 1 97 ? 2.494 -0.903 -19.630 1.00 98.00 97 LEU A O 1
ATOM 828 N N . GLU A 1 98 ? 4.560 -1.467 -20.336 1.00 97.44 98 GLU A N 1
ATOM 829 C CA . GLU A 1 98 ? 4.722 -0.398 -21.328 1.00 97.44 98 GLU A CA 1
ATOM 830 C C . GLU A 1 98 ? 3.739 -0.531 -22.498 1.00 97.44 98 GLU A C 1
ATOM 832 O O . GLU A 1 98 ? 3.234 0.476 -22.994 1.00 97.44 98 GLU A O 1
ATOM 837 N N . THR A 1 99 ? 3.391 -1.759 -22.904 1.00 97.88 99 THR A N 1
ATOM 838 C CA . THR A 1 99 ? 2.407 -1.987 -23.983 1.00 97.88 99 THR A CA 1
ATOM 839 C C . THR A 1 99 ? 0.968 -1.666 -23.573 1.00 97.88 99 THR A C 1
ATOM 841 O O . THR A 1 99 ? 0.082 -1.568 -24.426 1.00 97.88 99 THR A O 1
ATOM 844 N N . LEU A 1 100 ? 0.708 -1.511 -22.271 1.00 98.00 100 LEU A N 1
ATOM 845 C CA . LEU A 1 100 ? -0.632 -1.300 -21.740 1.00 98.00 100 LEU A CA 1
ATOM 846 C C . LEU A 1 100 ? -0.993 0.192 -21.706 1.00 98.00 100 LEU A C 1
ATOM 848 O O . LEU A 1 100 ? -0.195 1.019 -21.261 1.00 98.00 100 LEU A O 1
ATOM 852 N N . PRO A 1 101 ? -2.228 0.555 -22.097 1.00 94.75 101 PRO A N 1
ATOM 853 C CA . PRO A 1 101 ? -2.602 1.951 -22.324 1.00 94.75 101 PRO A CA 1
ATOM 854 C C . PRO A 1 101 ? -2.884 2.746 -21.043 1.00 94.75 101 PRO A C 1
ATOM 856 O O . PRO A 1 101 ? -3.041 3.961 -21.104 1.00 94.75 101 PRO A O 1
ATOM 859 N N . SER A 1 102 ? -3.026 2.090 -19.889 1.00 96.81 102 SER A N 1
ATOM 860 C CA . SER A 1 102 ? -3.435 2.754 -18.647 1.00 96.81 102 SER A CA 1
ATOM 861 C C . SER A 1 102 ? -2.965 2.009 -17.407 1.00 96.81 102 SER A C 1
ATOM 863 O O . SER A 1 102 ? -2.723 0.800 -17.441 1.00 96.81 102 SER A O 1
ATOM 865 N N . THR A 1 103 ? -2.903 2.727 -16.289 1.00 96.75 103 THR A N 1
ATOM 866 C CA . THR A 1 103 ? -2.606 2.161 -14.970 1.00 96.75 103 THR A CA 1
ATOM 867 C C . THR A 1 103 ? -3.612 1.105 -14.552 1.00 96.75 103 THR A C 1
ATOM 869 O O . THR A 1 103 ? -3.207 0.065 -14.048 1.00 96.75 103 THR A O 1
ATOM 872 N N . ASP A 1 104 ? -4.899 1.301 -14.839 1.00 96.81 104 ASP A N 1
ATOM 873 C CA . ASP A 1 104 ? -5.933 0.313 -14.520 1.00 96.81 104 ASP A CA 1
ATOM 874 C C . ASP A 1 104 ? -5.627 -1.037 -15.195 1.00 96.81 104 ASP A C 1
ATOM 876 O O . ASP A 1 104 ? -5.664 -2.084 -14.548 1.00 96.81 104 ASP A O 1
ATOM 880 N N . LYS A 1 105 ? -5.209 -1.019 -16.472 1.00 97.88 105 LYS A N 1
ATOM 881 C CA . LYS A 1 105 ? -4.771 -2.229 -17.189 1.00 97.88 105 LYS A CA 1
ATOM 882 C C . LYS A 1 105 ? -3.482 -2.828 -16.637 1.00 97.88 105 LYS A C 1
ATOM 884 O O . LYS A 1 105 ? -3.363 -4.049 -16.593 1.00 97.88 105 LYS A O 1
ATOM 889 N N . ARG A 1 106 ? -2.544 -2.002 -16.175 1.00 97.75 106 ARG A N 1
ATOM 890 C CA . ARG A 1 106 ? -1.321 -2.474 -15.503 1.00 97.75 106 ARG A CA 1
ATOM 891 C C . ARG A 1 106 ? -1.659 -3.182 -14.187 1.00 97.75 106 ARG A C 1
ATOM 893 O O . ARG A 1 106 ? -1.223 -4.305 -13.969 1.00 97.75 106 ARG A O 1
ATOM 900 N N . LEU A 1 107 ? -2.543 -2.609 -13.370 1.00 97.06 107 LEU A N 1
ATOM 901 C CA . LEU A 1 107 ? -3.001 -3.226 -12.121 1.00 97.06 107 LEU A CA 1
ATOM 902 C C . LEU A 1 107 ? -3.829 -4.504 -12.351 1.00 97.06 107 LEU A C 1
ATOM 904 O O . LEU A 1 107 ? -3.779 -5.420 -11.530 1.00 97.06 107 LEU A O 1
ATOM 908 N N . GLU A 1 108 ? -4.561 -4.619 -13.465 1.00 97.31 108 GLU A N 1
ATOM 909 C CA . GLU A 1 108 ? -5.219 -5.877 -13.858 1.00 97.31 108 GLU A CA 1
ATOM 910 C C . GLU A 1 108 ? -4.214 -7.022 -14.075 1.00 97.31 108 GLU A C 1
ATOM 912 O O . GLU A 1 108 ? -4.531 -8.163 -13.735 1.00 97.31 108 GLU A O 1
ATOM 917 N N . VAL A 1 109 ? -3.007 -6.746 -14.589 1.00 97.56 109 VAL A N 1
ATOM 918 C CA . VAL A 1 109 ? -1.945 -7.762 -14.726 1.00 97.56 109 VAL A CA 1
ATOM 919 C C . VAL A 1 109 ? -1.488 -8.257 -13.357 1.00 97.56 109 VAL A C 1
ATOM 921 O O . VAL A 1 109 ? -1.407 -9.467 -13.148 1.00 97.56 109 VAL A O 1
ATOM 924 N N . ALA A 1 110 ? -1.282 -7.352 -12.394 1.00 97.12 110 ALA A N 1
ATOM 925 C CA . ALA A 1 110 ? -0.879 -7.718 -11.034 1.00 97.12 110 ALA A CA 1
ATOM 926 C C . ALA A 1 110 ? -1.860 -8.721 -10.397 1.00 97.12 110 ALA A C 1
ATOM 928 O O . ALA A 1 110 ? -1.456 -9.671 -9.724 1.00 97.12 110 ALA A O 1
ATOM 929 N N . LYS A 1 111 ? -3.164 -8.563 -10.655 1.00 96.56 111 LYS A N 1
ATOM 930 C CA . LYS A 1 111 ? -4.218 -9.449 -10.129 1.00 96.56 111 LYS A CA 1
ATOM 931 C C . LYS A 1 111 ? -4.145 -10.882 -10.657 1.00 96.56 111 LYS A C 1
ATOM 933 O O . LYS A 1 111 ? -4.653 -11.781 -9.992 1.00 96.56 111 LYS A O 1
ATOM 938 N N . ARG A 1 112 ? -3.510 -11.109 -11.812 1.00 95.69 112 ARG A N 1
ATOM 939 C CA . ARG A 1 112 ? -3.302 -12.455 -12.377 1.00 95.69 112 ARG A CA 1
ATOM 940 C C . ARG A 1 112 ? -2.200 -13.230 -11.660 1.00 95.69 112 ARG A C 1
ATOM 942 O O . ARG A 1 112 ? -2.177 -14.451 -11.752 1.00 95.69 112 ARG A O 1
ATOM 949 N N . LYS A 1 113 ? -1.324 -12.529 -10.925 1.00 93.56 113 LYS A N 1
ATOM 950 C CA . LYS A 1 113 ? -0.213 -13.105 -10.150 1.00 93.56 113 LYS A CA 1
ATOM 951 C C . LYS A 1 113 ? 0.725 -13.986 -10.990 1.00 93.56 113 LYS A C 1
ATOM 953 O O . LYS A 1 113 ? 1.219 -15.004 -10.524 1.00 93.56 113 LYS A O 1
ATOM 958 N N . GLU A 1 114 ? 0.957 -13.588 -12.240 1.00 94.12 114 GLU A N 1
ATOM 959 C CA . GLU A 1 114 ? 1.809 -14.322 -13.189 1.00 94.12 114 GLU A CA 1
ATOM 960 C C . GLU A 1 114 ? 3.308 -14.032 -12.991 1.00 94.12 114 GLU A C 1
ATOM 962 O O . GLU A 1 114 ? 4.147 -14.829 -13.401 1.00 94.12 114 GLU A O 1
ATOM 967 N N . TYR A 1 115 ? 3.652 -12.909 -12.346 1.00 93.31 115 TYR A N 1
ATOM 968 C CA . TYR A 1 115 ? 5.028 -12.425 -12.214 1.00 93.31 115 TYR A CA 1
ATOM 969 C C . TYR A 1 115 ? 5.399 -12.215 -10.751 1.00 93.31 115 TYR A C 1
ATOM 971 O O . TYR A 1 115 ? 4.811 -11.364 -10.101 1.00 93.31 115 TYR A O 1
ATOM 979 N N . ASP A 1 116 ? 6.388 -12.936 -10.222 1.00 88.94 116 ASP A N 1
ATOM 980 C CA . ASP A 1 116 ? 6.769 -12.881 -8.794 1.00 88.94 116 ASP A CA 1
ATOM 981 C C . ASP A 1 116 ? 7.167 -11.485 -8.287 1.00 88.94 116 ASP A C 1
ATOM 983 O O . ASP A 1 116 ? 7.103 -11.221 -7.091 1.00 88.94 116 ASP A O 1
ATOM 987 N N . CYS A 1 117 ? 7.593 -10.586 -9.176 1.00 92.50 117 CYS A N 1
ATOM 988 C CA . CYS A 1 117 ? 7.964 -9.210 -8.846 1.00 92.50 117 CYS A CA 1
ATOM 989 C C . CYS A 1 117 ? 6.858 -8.184 -9.135 1.00 92.50 117 CYS A C 1
ATOM 991 O O . CYS A 1 117 ? 7.109 -6.988 -9.013 1.00 92.50 117 CYS A O 1
ATOM 993 N N . TYR A 1 118 ? 5.661 -8.620 -9.544 1.00 96.81 118 TYR A N 1
ATOM 994 C CA . TYR A 1 118 ? 4.529 -7.747 -9.857 1.00 96.81 118 TYR A CA 1
ATOM 995 C C . TYR A 1 118 ? 3.199 -8.474 -9.639 1.00 96.81 118 TYR A C 1
ATOM 997 O O . TYR A 1 118 ? 2.619 -9.055 -10.561 1.00 96.81 118 TYR A O 1
ATOM 1005 N N . GLN A 1 119 ? 2.716 -8.466 -8.395 1.00 95.81 119 GLN A N 1
ATOM 1006 C CA . GLN A 1 119 ? 1.486 -9.169 -8.017 1.00 95.81 119 GLN A CA 1
ATOM 1007 C C . GLN A 1 119 ? 0.592 -8.321 -7.134 1.00 95.81 119 GLN A C 1
ATOM 1009 O O . GLN A 1 119 ? 1.052 -7.514 -6.336 1.00 95.81 119 GLN A O 1
ATOM 1014 N N . TRP A 1 120 ? -0.708 -8.551 -7.248 1.00 96.00 120 TRP A N 1
ATOM 1015 C CA . TRP A 1 120 ? -1.661 -8.030 -6.292 1.00 96.00 120 TRP A CA 1
ATOM 1016 C C . TRP A 1 120 ? -1.635 -8.899 -5.041 1.00 96.00 120 TRP A C 1
ATOM 1018 O O . TRP A 1 120 ? -1.842 -10.118 -5.111 1.00 96.00 120 TRP A O 1
ATOM 1028 N N . ASP A 1 121 ? -1.424 -8.274 -3.896 1.00 95.44 121 ASP A N 1
ATOM 1029 C CA . ASP A 1 121 ? -1.430 -8.934 -2.606 1.00 95.44 121 ASP A CA 1
ATOM 1030 C C . ASP A 1 121 ? -2.331 -8.205 -1.611 1.00 95.44 121 ASP A C 1
ATOM 1032 O O . ASP A 1 121 ? -2.696 -7.044 -1.796 1.00 95.44 121 ASP A O 1
ATOM 1036 N N . ARG A 1 122 ? -2.729 -8.926 -0.566 1.00 94.94 122 ARG A N 1
ATOM 1037 C CA . ARG A 1 122 ? -3.520 -8.380 0.529 1.00 94.94 122 ARG A CA 1
ATOM 1038 C C . ARG A 1 122 ? -3.129 -9.035 1.838 1.00 94.94 122 ARG A C 1
ATOM 1040 O O . ARG A 1 122 ? -2.947 -10.251 1.897 1.00 94.94 122 ARG A O 1
ATOM 1047 N N . TYR A 1 123 ? -3.091 -8.241 2.895 1.00 93.12 123 TYR A N 1
ATOM 1048 C CA . TYR A 1 123 ? -2.875 -8.743 4.244 1.00 93.12 123 TYR A CA 1
ATOM 1049 C C . TYR A 1 123 ? -3.778 -8.023 5.247 1.00 93.12 123 TYR A C 1
ATOM 1051 O O . TYR A 1 123 ? -4.308 -6.942 4.979 1.00 93.12 123 TYR A O 1
ATOM 1059 N N . LEU A 1 124 ? -3.978 -8.653 6.404 1.00 93.00 124 LEU A N 1
ATOM 1060 C CA . LEU A 1 124 ? -4.697 -8.076 7.537 1.00 93.00 124 LEU A CA 1
ATOM 1061 C C . LEU A 1 124 ? -3.698 -7.673 8.615 1.00 93.00 124 LEU A C 1
ATOM 1063 O O . LEU A 1 124 ? -2.853 -8.472 9.012 1.00 93.00 124 LEU A O 1
ATOM 1067 N N . SER A 1 125 ? -3.827 -6.452 9.117 1.00 90.31 125 SER A N 1
ATOM 1068 C CA . SER A 1 125 ? -3.043 -5.943 10.237 1.00 90.31 125 SER A CA 1
ATOM 1069 C C . SER A 1 125 ? -3.950 -5.408 11.339 1.00 90.31 125 SER A C 1
ATOM 1071 O O . SER A 1 125 ? -5.108 -5.055 11.117 1.00 90.31 125 SER A O 1
ATOM 1073 N N . ALA A 1 126 ? -3.428 -5.374 12.564 1.00 90.50 126 ALA A N 1
ATOM 1074 C CA . ALA A 1 126 ? -4.125 -4.789 13.699 1.00 90.50 126 ALA A CA 1
ATOM 1075 C C . ALA A 1 126 ? -3.722 -3.320 13.859 1.00 90.50 126 ALA A C 1
ATOM 1077 O O . ALA A 1 126 ? -2.551 -3.016 14.095 1.00 90.50 126 ALA A O 1
ATOM 1078 N N . TYR A 1 127 ? -4.700 -2.421 13.798 1.00 90.44 127 TYR A N 1
ATOM 1079 C CA . TYR A 1 127 ? -4.548 -1.044 14.246 1.00 90.44 127 TYR A CA 1
ATOM 1080 C C . TYR A 1 127 ? -5.049 -0.926 15.687 1.00 90.44 127 TYR A C 1
ATOM 1082 O O . TYR A 1 127 ? -6.228 -1.141 15.966 1.00 90.44 127 TYR A O 1
ATOM 1090 N N . TYR A 1 128 ? -4.144 -0.615 16.613 1.00 89.81 128 TYR A N 1
ATOM 1091 C CA . TYR A 1 128 ? -4.479 -0.429 18.022 1.00 89.81 128 TYR A CA 1
ATOM 1092 C C . TYR A 1 128 ? -4.942 1.006 18.261 1.00 89.81 128 TYR A C 1
ATOM 1094 O O . TYR A 1 128 ? -4.209 1.953 17.982 1.00 89.81 128 TYR A O 1
ATOM 1102 N N . VAL A 1 129 ? -6.164 1.155 18.772 1.00 87.62 129 VAL A N 1
ATOM 1103 C CA . VAL A 1 129 ? -6.791 2.466 19.007 1.00 87.62 129 VAL A CA 1
ATOM 1104 C C . VAL A 1 129 ? -6.464 3.037 20.386 1.00 87.62 129 VAL A C 1
ATOM 1106 O O . VAL A 1 129 ? -6.852 4.160 20.695 1.00 87.62 129 VAL A O 1
ATOM 1109 N N . ASP A 1 130 ? -5.799 2.264 21.244 1.00 81.44 130 ASP A N 1
ATOM 1110 C CA . ASP A 1 130 ? -5.341 2.670 22.567 1.00 81.44 130 ASP A CA 1
ATOM 1111 C C . ASP A 1 130 ? -3.854 2.365 22.796 1.00 81.44 130 ASP A C 1
ATOM 1113 O O . ASP A 1 130 ? -3.279 1.443 22.217 1.00 81.44 130 ASP A O 1
ATOM 1117 N N . ASP A 1 131 ? -3.237 3.138 23.692 1.00 77.94 131 ASP A N 1
ATOM 1118 C CA . ASP A 1 131 ? -1.813 3.001 24.030 1.00 77.94 131 ASP A CA 1
ATOM 1119 C C . ASP A 1 131 ? -1.498 1.656 24.699 1.00 77.94 131 ASP A C 1
ATOM 1121 O O . ASP A 1 131 ? -0.398 1.118 24.569 1.00 77.94 131 ASP A O 1
ATOM 1125 N N . TRP A 1 132 ? -2.490 1.084 25.384 1.00 76.31 132 TRP A N 1
ATOM 1126 C CA . TRP A 1 132 ? -2.390 -0.206 26.064 1.00 76.31 132 TRP A CA 1
ATOM 1127 C C . TRP A 1 132 ? -2.456 -1.403 25.107 1.00 76.31 132 TRP A C 1
ATOM 1129 O O . TRP A 1 132 ? -2.247 -2.533 25.546 1.00 76.31 132 TRP A O 1
ATOM 1139 N N . ARG A 1 133 ? -2.723 -1.172 23.811 1.00 79.19 133 ARG A N 1
ATOM 1140 C CA . ARG A 1 133 ? -2.852 -2.201 22.767 1.00 79.19 133 ARG A CA 1
ATOM 1141 C C . ARG A 1 133 ? -3.885 -3.285 23.095 1.00 79.19 133 ARG A C 1
ATOM 1143 O O . ARG A 1 133 ? -3.710 -4.450 22.741 1.00 79.19 133 ARG A O 1
ATOM 1150 N N . ILE A 1 134 ? -4.970 -2.903 23.762 1.00 81.31 134 ILE A N 1
ATOM 1151 C CA . ILE A 1 134 ? -6.057 -3.814 24.143 1.00 81.31 134 ILE A CA 1
ATOM 1152 C C . ILE A 1 134 ? -7.154 -3.761 23.085 1.00 81.31 134 ILE A C 1
ATOM 1154 O O . ILE A 1 134 ? -7.654 -4.796 22.641 1.00 81.31 134 ILE A O 1
ATOM 1158 N N . LYS A 1 135 ? -7.519 -2.553 22.654 1.00 87.50 135 LYS A N 1
ATOM 1159 C CA . LYS A 1 135 ? -8.548 -2.343 21.641 1.00 87.50 135 LYS A CA 1
ATOM 1160 C C . LYS A 1 135 ? -7.900 -2.223 20.272 1.00 87.50 135 LYS A C 1
ATOM 1162 O O . LYS A 1 135 ? -7.075 -1.341 20.032 1.00 87.50 135 LYS A O 1
ATOM 1167 N N . ARG A 1 136 ? -8.312 -3.095 19.354 1.00 91.06 136 ARG A N 1
ATOM 1168 C CA . ARG A 1 136 ? -7.822 -3.107 17.976 1.00 91.06 136 ARG A CA 1
ATOM 1169 C C . ARG A 1 136 ? -8.956 -3.161 16.973 1.00 91.06 136 ARG A C 1
ATOM 1171 O O . ARG A 1 136 ? -9.992 -3.764 17.238 1.00 91.06 136 ARG A O 1
ATOM 1178 N N . VAL A 1 137 ? -8.687 -2.587 15.816 1.00 93.81 137 VAL A N 1
ATOM 1179 C CA . VAL A 1 137 ? -9.507 -2.666 14.614 1.00 93.81 137 VAL A CA 1
ATOM 1180 C C . VAL A 1 137 ? -8.674 -3.386 13.559 1.00 93.81 137 VAL A C 1
ATOM 1182 O O . VAL A 1 137 ? -7.462 -3.155 13.474 1.00 93.81 137 VAL A O 1
ATOM 1185 N N . LEU A 1 138 ? -9.279 -4.297 12.799 1.00 94.69 138 LEU A N 1
ATOM 1186 C CA . LEU A 1 138 ? -8.568 -4.947 11.706 1.00 94.69 138 LEU A CA 1
ATOM 1187 C C . LEU A 1 138 ? -8.556 -4.027 10.490 1.00 94.69 138 LEU A C 1
ATOM 1189 O O . LEU A 1 138 ? -9.555 -3.403 10.139 1.00 94.69 138 LEU A O 1
ATOM 1193 N N . VAL A 1 139 ? -7.394 -3.947 9.856 1.00 95.69 139 VAL A N 1
ATOM 1194 C CA . VAL A 1 139 ? -7.171 -3.158 8.653 1.00 95.69 139 VAL A CA 1
ATOM 1195 C C . VAL A 1 139 ? -6.752 -4.118 7.562 1.00 95.69 139 VAL A C 1
ATOM 1197 O O . VAL A 1 139 ? -5.728 -4.797 7.667 1.00 95.69 139 VAL A O 1
ATOM 1200 N N . ARG A 1 140 ? -7.545 -4.188 6.498 1.00 96.69 140 ARG A N 1
ATOM 1201 C CA . ARG A 1 140 ? -7.162 -4.904 5.286 1.00 96.69 140 ARG A CA 1
ATOM 1202 C C . ARG A 1 140 ? -6.370 -3.954 4.408 1.00 96.69 140 ARG A C 1
ATOM 1204 O O . ARG A 1 140 ? -6.879 -2.903 4.030 1.00 96.69 140 ARG A O 1
ATOM 1211 N N . THR A 1 141 ? -5.141 -4.331 4.094 1.00 96.69 141 THR A N 1
ATOM 1212 C CA . THR A 1 141 ? -4.243 -3.550 3.244 1.00 96.69 141 THR A CA 1
ATOM 1213 C C . THR A 1 141 ? -4.119 -4.233 1.893 1.00 96.69 141 THR A C 1
ATOM 1215 O O . THR A 1 141 ? -3.831 -5.427 1.830 1.00 96.69 141 THR A O 1
ATOM 1218 N N . GLU A 1 142 ? -4.333 -3.473 0.824 1.00 97.06 142 GLU A N 1
ATOM 1219 C CA . GLU A 1 142 ? -4.140 -3.908 -0.558 1.00 97.06 142 GLU A CA 1
ATOM 1220 C C . GLU A 1 142 ? -2.780 -3.404 -1.048 1.00 97.06 142 GLU A C 1
ATOM 1222 O O . GLU A 1 142 ? -2.446 -2.224 -0.887 1.00 97.06 142 GLU A O 1
ATOM 1227 N N . VAL A 1 143 ? -1.983 -4.292 -1.637 1.00 97.25 143 VAL A N 1
ATOM 1228 C CA . VAL A 1 143 ? -0.580 -4.032 -1.966 1.00 97.25 143 VAL A CA 1
ATOM 1229 C C . VAL A 1 143 ? -0.273 -4.456 -3.395 1.00 97.25 143 VAL A C 1
ATOM 1231 O O . VAL A 1 143 ? -0.648 -5.541 -3.836 1.00 97.25 143 VAL A O 1
ATOM 1234 N N . LEU A 1 144 ? 0.470 -3.617 -4.112 1.00 97.88 144 LEU A N 1
ATOM 1235 C CA . LEU A 1 144 ? 1.188 -4.034 -5.308 1.00 97.88 144 LEU A CA 1
ATOM 1236 C C . LEU A 1 144 ? 2.570 -4.539 -4.901 1.00 97.88 144 LEU A C 1
ATOM 1238 O O . LEU A 1 144 ? 3.455 -3.751 -4.567 1.00 97.88 144 LEU A O 1
ATOM 1242 N N . LEU A 1 145 ? 2.743 -5.853 -4.908 1.00 96.69 145 LEU A N 1
ATOM 1243 C CA . LEU A 1 145 ? 3.997 -6.516 -4.598 1.00 96.69 145 LEU A CA 1
ATOM 1244 C C . LEU A 1 145 ? 5.032 -6.227 -5.688 1.00 96.69 145 LEU A C 1
ATOM 1246 O O . LEU A 1 145 ? 4.750 -6.402 -6.872 1.00 96.69 145 LEU A O 1
ATOM 1250 N N . LEU A 1 146 ? 6.233 -5.829 -5.265 1.00 96.38 146 LEU A N 1
ATOM 1251 C CA . LEU A 1 146 ? 7.370 -5.491 -6.127 1.00 96.38 146 LEU A CA 1
ATOM 1252 C C . LEU A 1 146 ? 8.549 -6.455 -5.975 1.00 96.38 146 LEU A C 1
ATOM 1254 O O . LEU A 1 146 ? 9.364 -6.614 -6.879 1.00 96.38 146 LEU A O 1
ATOM 1258 N N . SER A 1 147 ? 8.683 -7.066 -4.801 1.00 92.69 147 SER A N 1
ATOM 1259 C CA . SER A 1 147 ? 9.725 -8.043 -4.508 1.00 92.69 147 SER A CA 1
ATOM 1260 C C . SER A 1 147 ? 9.179 -9.066 -3.529 1.00 92.69 147 SER A C 1
ATOM 1262 O O . SER A 1 147 ? 8.575 -8.704 -2.521 1.00 92.69 147 SER A O 1
ATOM 1264 N N . PHE A 1 148 ? 9.459 -10.330 -3.811 1.00 87.31 148 PHE A N 1
ATOM 1265 C CA . PHE A 1 148 ? 9.077 -11.476 -3.001 1.00 87.31 148 PHE A CA 1
ATOM 1266 C C . PHE A 1 148 ? 10.335 -12.283 -2.690 1.00 87.31 148 PHE A C 1
ATOM 1268 O O . PHE A 1 148 ? 11.016 -12.741 -3.606 1.00 87.31 148 PHE A O 1
ATOM 1275 N N . GLU A 1 149 ? 10.662 -12.424 -1.410 1.00 82.44 149 GLU A N 1
ATOM 1276 C CA . GLU A 1 149 ? 11.875 -13.089 -0.940 1.00 82.44 149 GLU A CA 1
ATOM 1277 C C . GLU A 1 149 ? 11.571 -14.258 -0.006 1.00 82.44 149 GLU A C 1
ATOM 1279 O O . GLU A 1 149 ? 10.467 -14.399 0.519 1.00 82.44 149 GLU A O 1
ATOM 1284 N N . GLY A 1 150 ? 12.572 -15.133 0.129 1.00 74.81 150 GLY A N 1
ATOM 1285 C CA . GLY A 1 150 ? 12.462 -16.481 0.684 1.00 74.81 150 GLY A CA 1
ATOM 1286 C C . GLY A 1 150 ? 11.805 -16.607 2.063 1.00 74.81 150 GLY A C 1
ATOM 1287 O O . GLY A 1 150 ? 11.517 -15.639 2.763 1.00 74.81 150 GLY A O 1
ATOM 1288 N N . LYS A 1 151 ? 11.575 -17.864 2.456 1.00 76.38 151 LYS A N 1
ATOM 1289 C CA . LYS A 1 151 ? 10.835 -18.196 3.675 1.00 76.38 151 LYS A CA 1
ATOM 1290 C C . LYS A 1 151 ? 11.501 -17.610 4.919 1.00 76.38 151 LYS A C 1
ATOM 1292 O O . LYS A 1 151 ? 12.645 -17.953 5.218 1.00 76.38 151 LYS A O 1
ATOM 1297 N N . ILE A 1 152 ? 10.760 -16.802 5.668 1.00 74.75 152 ILE A N 1
ATOM 1298 C CA . ILE A 1 152 ? 11.159 -16.331 6.993 1.00 74.75 152 ILE A CA 1
ATOM 1299 C C . ILE A 1 152 ? 10.575 -17.278 8.047 1.00 74.75 152 ILE A C 1
ATOM 1301 O O . ILE A 1 152 ? 9.436 -17.722 7.934 1.00 74.75 152 ILE A O 1
ATOM 1305 N N . LEU A 1 153 ? 11.383 -17.628 9.052 1.00 66.12 153 LEU A N 1
ATOM 1306 C CA . LEU A 1 153 ? 11.022 -18.556 10.134 1.00 66.12 153 LEU A CA 1
ATOM 1307 C C . LEU A 1 153 ? 10.718 -17.854 11.469 1.00 66.12 153 LEU A C 1
ATOM 1309 O O . LEU A 1 153 ? 10.585 -18.530 12.485 1.00 66.12 153 LEU A O 1
ATOM 1313 N N . MET A 1 154 ? 10.659 -16.521 11.504 1.00 64.12 154 MET A N 1
ATOM 1314 C CA . MET A 1 154 ? 10.553 -15.781 12.760 1.00 64.12 154 MET A CA 1
ATOM 1315 C C . MET A 1 154 ? 9.686 -14.526 12.625 1.00 64.12 154 MET A C 1
ATOM 1317 O O . MET A 1 154 ? 9.898 -13.699 11.740 1.00 64.12 154 MET A O 1
ATOM 1321 N N . GLU A 1 155 ? 8.724 -14.403 13.535 1.00 61.78 155 GLU A N 1
ATOM 1322 C CA . GLU A 1 155 ? 7.819 -13.261 13.683 1.00 61.78 155 GLU A CA 1
ATOM 1323 C C . GLU A 1 155 ? 8.428 -12.219 14.656 1.00 61.78 155 GLU A C 1
ATOM 1325 O O . GLU A 1 155 ? 9.390 -12.523 15.364 1.00 61.78 155 GLU A O 1
ATOM 1330 N N . CYS A 1 156 ? 7.872 -10.997 14.705 1.00 62.44 156 CYS A N 1
ATOM 1331 C CA . CYS A 1 156 ? 8.261 -9.872 15.590 1.00 62.44 156 CYS A CA 1
ATOM 1332 C C . CYS A 1 156 ? 9.443 -8.973 15.144 1.00 62.44 156 CYS A C 1
ATOM 1334 O O . CYS A 1 156 ? 10.177 -8.453 15.987 1.00 62.44 156 CYS A O 1
ATOM 1336 N N . TYR A 1 157 ? 9.605 -8.715 13.841 1.00 67.69 157 TYR A N 1
ATOM 1337 C CA . TYR A 1 157 ? 10.588 -7.753 13.301 1.00 67.69 157 TYR A CA 1
ATOM 1338 C C . TYR A 1 157 ? 10.007 -6.368 12.963 1.00 67.69 157 TYR A C 1
ATOM 1340 O O . TYR A 1 157 ? 10.654 -5.610 12.247 1.00 67.69 157 TYR A O 1
ATOM 1348 N N . ASP A 1 158 ? 8.825 -6.001 13.463 1.00 71.56 158 ASP A N 1
ATOM 1349 C CA . ASP A 1 158 ? 8.094 -4.799 13.017 1.00 71.56 158 ASP A CA 1
ATOM 1350 C C . ASP A 1 158 ? 8.951 -3.518 13.000 1.00 71.56 158 ASP A C 1
ATOM 1352 O O . ASP A 1 158 ? 8.934 -2.761 12.031 1.00 71.56 158 ASP A O 1
ATOM 1356 N N . SER A 1 159 ? 9.770 -3.292 14.035 1.00 79.94 159 SER A N 1
ATOM 1357 C CA . SER A 1 159 ? 10.668 -2.128 14.097 1.00 79.94 159 SER A CA 1
ATOM 1358 C C . SER A 1 159 ? 11.825 -2.192 13.093 1.00 79.94 159 SER A C 1
ATOM 1360 O O . SER A 1 159 ? 12.271 -1.158 12.591 1.00 79.94 159 SER A O 1
ATOM 1362 N N . LEU A 1 160 ? 12.307 -3.396 12.775 1.00 87.31 160 LEU A N 1
ATOM 1363 C CA . LEU A 1 160 ? 13.341 -3.622 11.769 1.00 87.31 160 LEU A CA 1
ATOM 1364 C C . LEU A 1 160 ? 12.776 -3.459 10.353 1.00 87.31 160 LEU A C 1
ATOM 1366 O O . LEU A 1 160 ? 13.424 -2.851 9.504 1.00 87.31 160 LEU A O 1
ATOM 1370 N N . PHE A 1 161 ? 11.559 -3.939 10.103 1.00 89.00 161 PHE A N 1
ATOM 1371 C CA . PHE A 1 161 ? 10.881 -3.730 8.827 1.00 89.00 161 PHE A CA 1
ATOM 1372 C C . PHE A 1 161 ? 10.566 -2.262 8.588 1.00 89.00 161 PHE A C 1
ATOM 1374 O O . PHE A 1 161 ? 10.800 -1.777 7.485 1.00 89.00 161 PHE A O 1
ATOM 1381 N N . ASP A 1 162 ? 10.175 -1.515 9.622 1.00 89.00 162 ASP A N 1
ATOM 1382 C CA . ASP A 1 162 ? 10.067 -0.062 9.511 1.00 89.00 162 ASP A CA 1
ATOM 1383 C C . ASP A 1 162 ? 11.416 0.599 9.168 1.00 89.00 162 ASP A C 1
ATOM 1385 O O . ASP A 1 162 ? 11.475 1.503 8.331 1.00 89.00 162 ASP A O 1
ATOM 1389 N N . PHE A 1 163 ? 12.522 0.137 9.759 1.00 91.56 163 PHE A N 1
ATOM 1390 C CA . PHE A 1 163 ? 13.857 0.627 9.407 1.00 91.56 163 PHE A CA 1
ATOM 1391 C C . PHE A 1 163 ? 14.228 0.324 7.945 1.00 91.56 163 PHE A C 1
ATOM 1393 O O . PHE A 1 163 ? 14.729 1.212 7.247 1.00 91.56 163 PHE A O 1
ATOM 1400 N N . PHE A 1 164 ? 13.953 -0.886 7.449 1.00 92.75 164 PHE A N 1
ATOM 1401 C CA . PHE A 1 164 ? 14.171 -1.237 6.041 1.00 92.75 164 PHE A CA 1
ATOM 1402 C C . PHE A 1 164 ? 13.289 -0.410 5.115 1.00 92.75 164 PHE A C 1
ATOM 1404 O O . PHE A 1 164 ? 13.793 0.182 4.164 1.00 92.75 164 PHE A O 1
ATOM 1411 N N . ARG A 1 165 ? 12.002 -0.285 5.438 1.00 94.50 165 ARG A N 1
ATOM 1412 C CA . ARG A 1 165 ? 11.041 0.553 4.723 1.00 94.50 165 ARG A CA 1
ATOM 1413 C C . ARG A 1 165 ? 11.558 1.982 4.580 1.00 94.50 165 ARG A C 1
ATOM 1415 O O . ARG A 1 165 ? 11.682 2.471 3.463 1.00 94.50 165 ARG A O 1
ATOM 1422 N N . ARG A 1 166 ? 11.945 2.633 5.684 1.00 94.69 166 ARG A N 1
ATOM 1423 C CA . ARG A 1 166 ? 12.499 4.000 5.660 1.00 94.69 166 ARG A CA 1
ATOM 1424 C C . ARG A 1 166 ? 13.784 4.094 4.836 1.00 94.69 166 ARG A C 1
ATOM 1426 O O . ARG A 1 166 ? 13.957 5.046 4.081 1.00 94.69 166 ARG A O 1
ATOM 1433 N N . SER A 1 167 ? 14.659 3.097 4.950 1.00 96.31 167 SER A N 1
ATOM 1434 C CA . SER A 1 167 ? 15.900 3.013 4.169 1.00 96.31 167 SER A CA 1
ATOM 1435 C C . SER A 1 167 ? 15.642 2.928 2.661 1.00 96.31 167 SER A C 1
ATOM 1437 O O . SER A 1 167 ? 16.320 3.612 1.896 1.00 96.31 167 SER A O 1
ATOM 1439 N N . ILE A 1 168 ? 14.647 2.137 2.241 1.00 96.69 168 ILE A N 1
ATOM 1440 C CA . ILE A 1 168 ? 14.236 2.000 0.836 1.00 96.69 168 ILE A CA 1
ATOM 1441 C C . ILE A 1 168 ? 13.602 3.303 0.340 1.00 96.69 168 ILE A C 1
ATOM 1443 O O . ILE A 1 168 ? 14.018 3.808 -0.697 1.00 96.69 168 ILE A O 1
ATOM 1447 N N . ILE A 1 169 ? 12.652 3.885 1.084 1.00 97.00 169 ILE A N 1
ATOM 1448 C CA . ILE A 1 169 ? 11.976 5.146 0.716 1.00 97.00 169 ILE A CA 1
ATOM 1449 C C . ILE A 1 169 ? 12.993 6.255 0.421 1.00 97.00 169 ILE A C 1
ATOM 1451 O O . ILE A 1 169 ? 12.855 6.976 -0.565 1.00 97.00 169 ILE A O 1
ATOM 1455 N N . ASN A 1 170 ? 14.056 6.350 1.224 1.00 97.19 170 ASN A N 1
ATOM 1456 C CA . ASN A 1 170 ? 15.106 7.357 1.053 1.00 97.19 170 ASN A CA 1
ATOM 1457 C C . ASN A 1 170 ? 15.892 7.242 -0.268 1.00 97.19 170 ASN A C 1
ATOM 1459 O O . ASN A 1 170 ? 16.592 8.186 -0.624 1.00 97.19 170 ASN A O 1
ATOM 1463 N N . GLN A 1 171 ? 15.794 6.126 -0.996 1.00 97.69 171 GLN A N 1
ATOM 1464 C CA . GLN A 1 171 ? 16.415 5.965 -2.318 1.00 97.69 171 GLN A CA 1
ATOM 1465 C C . GLN A 1 171 ? 15.567 6.550 -3.454 1.00 97.69 171 GLN A C 1
ATOM 1467 O O . GLN A 1 171 ? 16.050 6.687 -4.577 1.00 97.69 171 GLN A O 1
ATOM 1472 N N . PHE A 1 172 ? 14.314 6.918 -3.171 1.00 97.75 172 PHE A N 1
ATOM 1473 C CA . PHE A 1 172 ?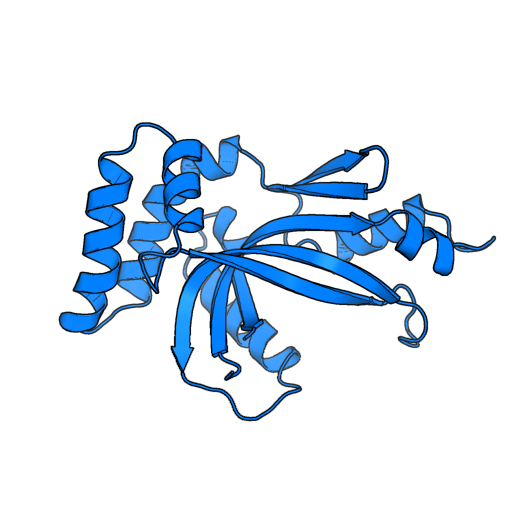 13.342 7.378 -4.161 1.00 97.75 172 PHE A CA 1
ATOM 1474 C C . PHE A 1 172 ? 12.737 8.745 -3.783 1.00 97.75 172 PHE A C 1
ATOM 1476 O O . PHE A 1 172 ? 11.514 8.879 -3.770 1.00 97.75 172 PHE A O 1
ATOM 1483 N N . PRO A 1 173 ? 13.553 9.777 -3.474 1.00 96.31 173 PRO A N 1
ATOM 1484 C CA . PRO A 1 173 ? 13.044 11.070 -3.004 1.00 96.31 173 PRO A CA 1
ATOM 1485 C C . PRO A 1 173 ? 12.195 11.810 -4.051 1.00 96.31 173 PRO A C 1
ATOM 1487 O O . PRO A 1 173 ? 11.357 12.629 -3.683 1.00 96.31 173 PRO A O 1
ATOM 1490 N N . ASP A 1 174 ? 12.392 11.501 -5.336 1.00 97.25 174 ASP A N 1
ATOM 1491 C CA . ASP A 1 174 ? 11.677 12.116 -6.461 1.00 97.25 174 ASP A CA 1
ATOM 1492 C C . ASP A 1 174 ? 10.258 11.551 -6.663 1.00 97.25 174 ASP A C 1
ATOM 1494 O O . ASP A 1 174 ? 9.495 12.076 -7.474 1.00 97.25 174 ASP A O 1
ATOM 1498 N N . PHE A 1 175 ? 9.905 10.479 -5.945 1.00 97.88 175 PHE A N 1
ATOM 1499 C CA . PHE A 1 175 ? 8.646 9.757 -6.102 1.00 97.88 175 PHE A CA 1
ATOM 1500 C C . PHE A 1 175 ? 7.811 9.862 -4.834 1.00 97.88 175 PHE A C 1
ATOM 1502 O O . PHE A 1 175 ? 8.141 9.300 -3.789 1.00 97.88 175 PHE A O 1
ATOM 1509 N N . GLU A 1 176 ? 6.671 10.534 -4.922 1.00 97.06 176 GLU A N 1
ATOM 1510 C CA . GLU A 1 176 ? 5.743 10.607 -3.804 1.00 97.06 176 GLU A CA 1
ATOM 1511 C C . GLU A 1 176 ? 5.078 9.251 -3.539 1.00 97.06 176 GLU A C 1
ATOM 1513 O O . GLU A 1 176 ? 4.884 8.883 -2.375 1.00 97.06 176 GLU A O 1
ATOM 1518 N N . ILE A 1 177 ? 4.846 8.450 -4.587 1.00 97.31 177 ILE A N 1
ATOM 1519 C CA . ILE A 1 177 ? 4.353 7.076 -4.436 1.00 97.3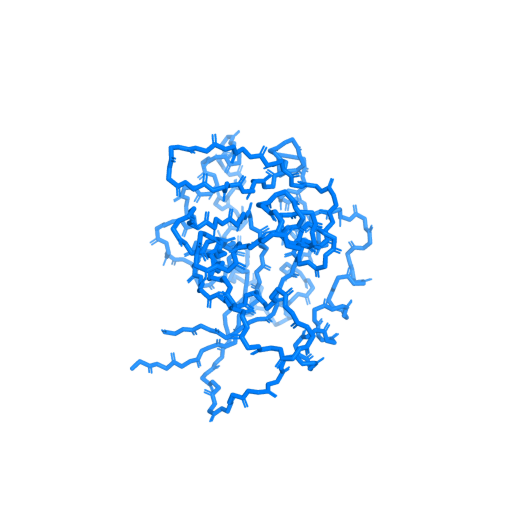1 177 ILE A CA 1
ATOM 1520 C C . ILE A 1 177 ? 5.296 6.196 -3.600 1.00 97.31 177 ILE A C 1
ATOM 1522 O O . ILE A 1 177 ? 4.827 5.285 -2.915 1.00 97.31 177 ILE A O 1
ATOM 1526 N N . ALA A 1 178 ? 6.601 6.495 -3.553 1.00 97.56 178 ALA A N 1
ATOM 1527 C CA . ALA A 1 178 ? 7.555 5.733 -2.749 1.00 97.56 178 ALA A CA 1
ATOM 1528 C C . ALA A 1 178 ? 7.221 5.773 -1.252 1.00 97.56 178 ALA A C 1
ATOM 1530 O O . ALA A 1 178 ? 7.466 4.798 -0.552 1.00 97.56 178 ALA A O 1
ATOM 1531 N N . LYS A 1 179 ? 6.575 6.835 -0.748 1.00 96.44 179 LYS A N 1
ATOM 1532 C CA . LYS A 1 179 ? 6.130 6.911 0.658 1.00 96.44 179 LYS A CA 1
ATOM 1533 C C . LYS A 1 179 ? 5.193 5.753 1.031 1.00 96.44 179 LYS A C 1
ATOM 1535 O O . LYS A 1 179 ? 5.097 5.392 2.201 1.00 96.44 179 LYS A O 1
ATOM 1540 N N . THR A 1 180 ? 4.513 5.159 0.049 1.00 96.88 180 THR A N 1
ATOM 1541 C CA . THR A 1 180 ? 3.597 4.025 0.240 1.00 96.88 180 THR A CA 1
ATOM 1542 C C . THR A 1 180 ? 4.290 2.671 0.354 1.00 96.88 180 THR A C 1
ATOM 1544 O O . THR A 1 180 ? 3.608 1.697 0.686 1.00 96.88 180 THR A O 1
ATOM 1547 N N . ILE A 1 181 ? 5.609 2.608 0.122 1.00 97.25 181 ILE A N 1
ATOM 1548 C CA . ILE A 1 181 ? 6.394 1.381 0.259 1.00 97.25 181 ILE A CA 1
ATOM 1549 C C . ILE A 1 181 ? 6.172 0.790 1.644 1.00 97.25 181 ILE A C 1
ATOM 1551 O O . ILE A 1 181 ? 6.170 1.492 2.661 1.00 97.25 181 ILE A O 1
ATOM 1555 N N . ASP A 1 182 ? 6.017 -0.521 1.660 1.00 95.19 182 ASP A N 1
ATOM 1556 C CA . ASP A 1 182 ? 5.928 -1.324 2.856 1.00 95.19 182 ASP A CA 1
ATOM 1557 C C . ASP A 1 182 ? 6.835 -2.545 2.755 1.00 95.19 182 ASP A C 1
ATOM 1559 O O . ASP A 1 182 ? 7.130 -3.033 1.660 1.00 95.19 182 ASP A O 1
ATOM 1563 N N . VAL A 1 183 ? 7.289 -3.008 3.916 1.00 93.81 183 VAL A N 1
ATOM 1564 C CA . VAL A 1 183 ? 8.093 -4.220 4.074 1.00 93.81 183 VAL A CA 1
ATOM 1565 C C . VAL A 1 183 ? 7.363 -5.086 5.083 1.00 93.81 183 VAL A C 1
ATOM 1567 O O . VAL A 1 183 ? 7.226 -4.699 6.240 1.00 93.81 183 VAL A O 1
ATOM 1570 N N . TYR A 1 184 ? 6.856 -6.229 4.641 1.00 91.06 184 TYR A N 1
ATOM 1571 C CA . TYR A 1 184 ? 5.912 -7.017 5.427 1.00 91.06 184 TYR A CA 1
ATOM 1572 C C . TYR A 1 184 ? 6.113 -8.517 5.211 1.00 91.06 184 TYR A C 1
ATOM 1574 O O . TYR A 1 184 ? 6.797 -8.943 4.279 1.00 91.06 184 TYR A O 1
ATOM 1582 N N . ILE A 1 185 ? 5.531 -9.319 6.104 1.00 89.25 185 ILE A N 1
ATOM 1583 C CA . ILE A 1 185 ? 5.477 -10.775 5.971 1.00 89.25 185 ILE A CA 1
ATOM 1584 C C . ILE A 1 185 ? 4.050 -11.182 5.614 1.00 89.25 185 ILE A C 1
ATOM 1586 O O . ILE A 1 185 ? 3.105 -10.752 6.272 1.00 89.25 185 ILE A O 1
ATOM 1590 N N . ASN A 1 186 ? 3.902 -12.039 4.607 1.00 87.25 186 ASN A N 1
ATOM 1591 C CA . ASN A 1 186 ? 2.624 -12.659 4.247 1.00 87.25 186 ASN A CA 1
ATOM 1592 C C . ASN A 1 186 ? 2.864 -14.083 3.700 1.00 87.25 186 ASN A C 1
ATOM 1594 O O . ASN A 1 186 ? 4.000 -14.412 3.341 1.00 87.25 186 ASN A O 1
ATOM 1598 N N . GLY A 1 187 ? 1.855 -14.960 3.667 1.00 77.44 187 GLY A N 1
ATOM 1599 C CA . GLY A 1 187 ? 2.046 -16.362 3.252 1.00 77.44 187 GLY A CA 1
ATOM 1600 C C . GLY A 1 187 ? 0.803 -17.235 3.225 1.00 77.44 187 GLY A C 1
ATOM 1601 O O . GLY A 1 187 ? -0.151 -16.928 3.969 1.00 77.44 187 GLY A O 1
#

Foldseek 3Di:
DFKWKFKWFFFKKKFFVVLLVVPDDPVAHSVNQVVVCCVPPPLDPQWDWDDDDGIIMTGGHQVLCFPFVLVVLVLLQVVPQPDPVSNVLSVVLSVVLVVDPTSVVSQVVQPVVPGQQWHKDKDWDWDQSDPVSPRTTIMITITGTRHIGDGDPDDDCVVVQVVVLVVQLVSCVVRPSSSRIGIDMDD

Radius of gyration: 17.37 Å; chains: 1; bounding box: 45×35×50 Å

pLDDT: mean 92.16, std 7.75, range [56.53, 98.5]

Secondary structure (DSSP, 8-state):
--EEEEEEEEEEEEEEHHHHHTT-BTTB-HHHHHHHHHHHTSSSS-EEEEE-SSEEEEEE-HHHHHHHHHHHHHHHHHHH--SHHHHHHHHHHHHHHHTSSSHHHHHHHHHHT-BTTBEEEEEEEEEESSTTS-SEEEEEEEEEEEEEEEEE-----HHHHHHHHHHHHTT-TT-GGGGGEEEEEE-

Sequence (187 aa):
MGQYLMVGLRLGFSIDKEDIAKVVNEERTVEDILRSFEKYYLPAPIYRREEQEDTYVYSLDKALLDKELMPFLERFYDFRYITRHEKEKGKVVLDLLETLPSTDKRLEVAKRKEYDCYQWDRYLSAYYVDDWRIKRVLVRTEVLLLSFEGKILMECYDSLFDFFRRSIINQFPDFEIAKTIDVYING